Protein AF-A0A561UJ87-F1 (afdb_monomer)

Organism: NCBI:txid281105

Sequence (272 aa):
MTGLGHDLQQVAEVAGVSGLRAPDVFFTAAELRRIDSAQQPSQSLAGAFAAKEALFKALPRTDRTWFWTDAELVHDRHGAPAFRTHGALAELLARRGLAVHVSISHSGGFASAVVLVTPAQAARPAPSIGGTDMFFGETRLTLPVRPNDLDVLGHVNNSVALEYLESGRWHWLEEQGLVPNGETIAVVARTEIDYRAEIPRGTVEVATALVSPDAEEFEEDGVNYRARFRQRVFLPGRAGPAVEALVTVAFLDAGKRSLTTLQEFVEASRPS

Secondary structure (DSSP, 8-state):
--EEEEEEEEHHHHHT-GGGGSBTTTB-HHHHHHHHTSSSHHHHHHHHHHHHHHHHHHSPP-SS---GGGEEEEE-TT--EEEEE-HHHHHHHHHHTEEEEEEEEEETTEEEEEEEEEE----PPPPP------S---EEEEEE--GGGB-TTSSB-HHHHHHHHHHHHHHHHHHTT----SSEEEEEEEEEEEE-S---SSEEEEEEEEEES-HHHHHSS----EEEEEEEEE-TT-SSEEEEEEEEEEEEETTTTEEE-HHHHHHHTS--

Mean predicted alig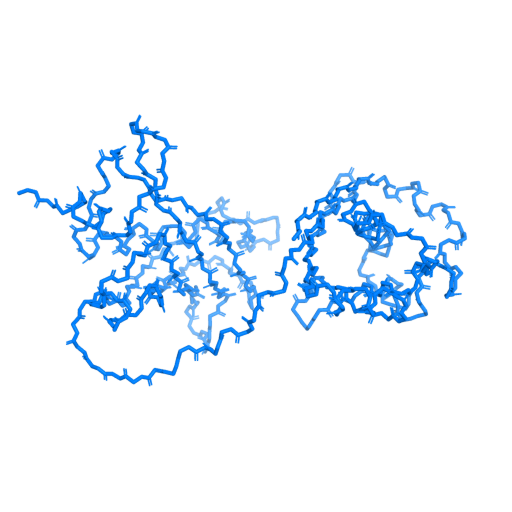ned error: 15.59 Å

Nearest PDB structures (foldseek):
  2o5u-assembly1_B-2  TM=7.995E-01  e=1.808E-09  Pseudomonas aeruginosa
  2wdy-assembly1_A  TM=8.316E-01  e=6.744E-09  Streptomyces coelicolor
  5vcb-assembly3_M  TM=8.502E-01  e=3.601E-08  Escherichia coli K-12
  5v10-assembly1_B-2  TM=8.297E-01  e=3.601E-08  Pseudomonas aeruginosa PAO1
  2was-assembly1_B  TM=7.806E-01  e=6.551E-08  Saccharomyces cerevisiae

Solvent-accessible surface area (backbone atoms only — not comparable to full-atom values): 15020 Å² total; per-residue (Å²): 113,77,29,64,13,69,28,74,33,52,20,70,63,53,61,66,44,67,71,59,74,39,66,67,62,47,32,35,60,67,44,49,54,50,26,69,70,39,99,51,32,49,55,43,46,19,25,53,50,14,39,52,54,1,40,65,58,15,49,78,92,69,94,70,82,70,58,53,47,24,53,36,74,43,58,52,101,84,62,54,55,41,70,51,60,32,71,59,52,33,52,49,31,60,77,67,40,43,36,75,48,54,47,72,50,74,59,98,64,32,11,32,10,44,19,42,30,33,57,46,71,73,82,69,73,77,81,78,91,71,87,82,93,77,86,75,72,71,37,78,41,79,44,74,53,52,82,83,42,35,45,100,87,55,30,50,34,76,70,49,53,53,52,49,53,48,52,22,50,53,53,38,35,52,78,71,55,40,48,86,72,68,53,46,43,82,41,82,76,45,78,48,76,48,83,69,49,86,46,61,77,51,58,37,36,24,36,28,27,68,68,30,64,44,69,68,56,63,70,44,98,57,84,41,48,50,39,30,31,44,34,33,32,33,44,85,95,52,98,56,54,29,29,42,33,46,36,33,32,33,29,30,29,57,86,78,71,39,84,35,34,52,67,58,41,50,62,65,13,43,80,130

Foldseek 3Di:
DKFKFKFKDQLVVQLPPPVLLPDPQQAHPVLNVVLVPDPHNSLSSQQLVRQLRRVVRRDDDDPDDDGNHQFHWDAPPLRATDTDGDDPRVVVCVVQQKGKHKDWDDDDRMIMMMIMIDRNDDPDPQDDDDDDDDDQDKDKDKDFDDPVLQDPVQFGDPVVVVVVQVVSVVVSCVVRQFAQPQQKDKDFPDKDKGQADTHHGDMKMKIKGWRPPDPVCVPPPHFAQKTKIWMFIDDPPDPGGRMTMIIIIGMARNVVRHGHGPVVSRVVRHDD

Radius of gyration: 21.86 Å; Cα contacts (8 Å, |Δi|>4): 518; chains: 1; bounding box: 54×44×56 Å

InterPro domains:
  IPR002582 Holo-[acyl carrier protein] synthase [MF_00101] (2-119)
  IPR004568 Phosphopantetheine-protein transferase domain [TIGR00556] (3-117)
  IPR008278 4'-phosphopantetheinyl transferase domain [PF01648] (3-92)
  IPR029069 HotDog domain superfamily [SSF54637] (139-265)
  IPR037143 4'-phosphopantetheinyl transferase domain superfamily [G3DSA:3.90.470.20] (2-118)
  IPR037143 4'-phosphopantetheinyl transferase domain superfamily [SSF56214] (3-117)
  IPR050563 4-hydroxybenzoyl-CoA thioesterase [PTHR31793] (127-265)

Structure (mmCIF, N/CA/C/O backbone):
data_AF-A0A561UJ87-F1
#
_entry.id   AF-A0A561UJ87-F1
#
loop_
_atom_site.group_PDB
_atom_site.id
_atom_site.type_symbol
_atom_site.label_atom_id
_atom_site.label_alt_id
_atom_site.label_comp_id
_atom_site.label_asym_id
_atom_site.label_entity_id
_atom_site.label_seq_id
_atom_site.pdbx_PDB_ins_code
_atom_site.Cartn_x
_atom_site.Cartn_y
_atom_site.Cartn_z
_atom_site.occupancy
_atom_site.B_iso_or_equiv
_atom_site.auth_seq_id
_atom_site.auth_comp_id
_atom_site.auth_asym_id
_atom_site.auth_atom_id
_atom_site.pdbx_PDB_model_num
ATOM 1 N N . MET A 1 1 ? 12.631 -15.015 8.363 1.00 67.62 1 MET A N 1
ATOM 2 C CA . MET A 1 1 ? 13.634 -13.946 8.173 1.00 67.62 1 MET A CA 1
ATOM 3 C C . MET A 1 1 ? 12.915 -12.741 7.606 1.00 67.62 1 MET A C 1
ATOM 5 O O . MET A 1 1 ? 12.104 -12.942 6.712 1.00 67.62 1 MET A O 1
ATOM 9 N N . THR A 1 2 ? 13.194 -11.549 8.129 1.00 83.69 2 THR A N 1
ATOM 10 C CA . THR A 1 2 ? 12.608 -10.295 7.642 1.00 83.69 2 THR A CA 1
ATOM 11 C C . THR A 1 2 ? 13.740 -9.354 7.251 1.00 83.69 2 THR A C 1
ATOM 13 O O . THR A 1 2 ? 14.687 -9.204 8.020 1.00 83.69 2 THR A O 1
ATOM 16 N N . GLY A 1 3 ? 13.664 -8.774 6.058 1.00 88.62 3 GLY A N 1
ATOM 17 C CA . GLY A 1 3 ? 14.634 -7.823 5.525 1.00 88.62 3 GLY A CA 1
ATOM 18 C C . GLY A 1 3 ? 13.931 -6.560 5.049 1.00 88.62 3 GLY A C 1
ATOM 19 O O . GLY A 1 3 ? 12.806 -6.622 4.555 1.00 88.62 3 GLY A O 1
ATOM 20 N N . LEU A 1 4 ? 14.583 -5.415 5.220 1.00 94.69 4 LEU A N 1
ATOM 21 C CA . LEU A 1 4 ? 14.103 -4.125 4.743 1.00 94.69 4 LEU A CA 1
ATOM 22 C C . LEU A 1 4 ? 15.205 -3.474 3.924 1.00 94.69 4 LEU A C 1
ATOM 24 O O . LEU A 1 4 ? 16.367 -3.476 4.326 1.00 94.69 4 LEU A O 1
ATOM 28 N N . GLY A 1 5 ? 14.820 -2.896 2.799 1.00 92.38 5 GLY A N 1
ATOM 29 C CA . GLY A 1 5 ? 15.697 -2.091 1.978 1.00 92.38 5 GLY A CA 1
ATOM 30 C C . GLY A 1 5 ? 14.995 -0.813 1.569 1.00 92.38 5 GLY A C 1
ATOM 31 O O . GLY A 1 5 ? 13.795 -0.793 1.301 1.00 92.38 5 GLY A O 1
ATOM 32 N N . HIS A 1 6 ? 15.758 0.267 1.561 1.00 96.50 6 HIS A N 1
ATOM 33 C CA . HIS A 1 6 ? 15.309 1.573 1.117 1.00 96.50 6 HIS A CA 1
ATOM 34 C C . HIS A 1 6 ? 16.371 2.167 0.204 1.00 96.50 6 HIS A C 1
ATOM 36 O O . HIS A 1 6 ? 17.579 1.982 0.412 1.00 96.50 6 HIS A O 1
ATOM 42 N N . ASP A 1 7 ? 15.905 2.850 -0.828 1.00 96.50 7 ASP A N 1
ATOM 43 C CA . ASP A 1 7 ? 16.760 3.556 -1.757 1.00 96.50 7 ASP A CA 1
ATOM 44 C C . ASP A 1 7 ? 16.097 4.849 -2.234 1.00 96.50 7 ASP A C 1
ATOM 46 O O . ASP A 1 7 ? 14.877 4.909 -2.401 1.00 96.50 7 ASP A O 1
ATOM 50 N N . LEU A 1 8 ? 16.912 5.886 -2.422 1.00 95.12 8 LEU A N 1
ATOM 51 C CA . LEU A 1 8 ? 16.501 7.206 -2.882 1.00 95.12 8 LEU A CA 1
ATOM 52 C C . LEU A 1 8 ? 17.438 7.633 -4.007 1.00 95.12 8 LEU A C 1
ATOM 54 O O . LEU A 1 8 ? 18.655 7.580 -3.856 1.00 95.12 8 LEU A O 1
ATOM 58 N N . GLN A 1 9 ? 16.857 8.098 -5.103 1.00 94.12 9 GLN A N 1
ATOM 59 C CA . GLN A 1 9 ? 17.564 8.439 -6.325 1.00 94.12 9 GLN A CA 1
ATOM 60 C C . GLN A 1 9 ? 17.170 9.821 -6.811 1.00 94.12 9 GLN A C 1
ATOM 62 O O . GLN A 1 9 ? 15.987 10.175 -6.821 1.00 94.12 9 GLN A O 1
ATOM 67 N N . GLN A 1 10 ? 18.150 10.594 -7.271 1.00 97.06 10 GLN A N 1
ATOM 68 C CA . GLN A 1 10 ? 17.870 11.815 -8.009 1.00 97.06 10 GLN A CA 1
ATOM 69 C C . GLN A 1 10 ? 17.517 11.456 -9.458 1.00 97.06 10 GLN A C 1
ATOM 71 O O . GLN A 1 10 ? 18.270 10.776 -10.154 1.00 97.06 10 GLN A O 1
ATOM 76 N N . VAL A 1 11 ? 16.363 11.927 -9.937 1.00 96.00 11 VAL A N 1
ATOM 77 C CA . VAL A 1 11 ? 15.834 11.551 -11.259 1.00 96.00 11 VAL A CA 1
ATOM 78 C C . VAL A 1 11 ? 16.782 11.971 -12.383 1.00 96.00 11 VAL A C 1
ATOM 80 O O . VAL A 1 11 ? 16.972 11.224 -13.340 1.00 96.00 11 VAL A O 1
ATOM 83 N N . ALA A 1 12 ? 17.387 13.155 -12.261 1.00 93.88 12 ALA A N 1
ATOM 84 C CA . ALA A 1 12 ? 18.310 13.687 -13.259 1.00 93.88 12 ALA A CA 1
ATOM 85 C C . ALA A 1 12 ? 19.580 12.830 -13.402 1.00 93.88 12 ALA A C 1
ATOM 87 O O . ALA A 1 12 ? 20.018 12.582 -14.524 1.00 93.88 12 ALA A O 1
ATOM 88 N N . GLU A 1 13 ? 20.129 12.341 -12.287 1.00 91.06 13 GLU A N 1
ATOM 89 C CA . GLU A 1 13 ? 21.331 11.502 -12.281 1.00 91.06 13 GLU A CA 1
ATOM 90 C C . GLU A 1 13 ? 21.061 10.163 -12.963 1.00 91.06 13 GLU A C 1
ATOM 92 O O . GLU A 1 13 ? 21.753 9.812 -13.918 1.00 91.06 13 GLU A O 1
ATOM 97 N N . VAL A 1 14 ? 20.000 9.458 -12.552 1.00 89.88 14 VAL A N 1
ATOM 98 C CA . VAL A 1 14 ? 19.646 8.154 -13.136 1.00 89.88 14 VAL A CA 1
ATOM 99 C C . VAL A 1 14 ? 19.318 8.281 -14.626 1.00 89.88 14 VAL A C 1
ATOM 101 O O . VAL A 1 14 ? 19.736 7.445 -15.427 1.00 89.88 14 VAL A O 1
ATOM 104 N N . ALA A 1 15 ? 18.614 9.344 -15.029 1.00 88.94 15 ALA A N 1
ATOM 105 C CA . ALA A 1 15 ? 18.281 9.585 -16.432 1.00 88.94 15 ALA A CA 1
ATOM 106 C C . ALA A 1 15 ? 19.519 9.783 -17.326 1.00 88.94 15 ALA A C 1
ATOM 108 O O . ALA A 1 15 ? 19.450 9.482 -18.520 1.00 88.94 15 ALA A O 1
ATOM 109 N N . GLY A 1 16 ? 20.634 10.262 -16.762 1.00 84.56 16 GLY A N 1
ATOM 110 C CA . GLY A 1 16 ? 21.904 10.449 -17.464 1.00 84.56 16 GLY A CA 1
ATOM 111 C C . GLY A 1 16 ? 22.716 9.164 -17.671 1.00 84.56 16 GLY A C 1
ATOM 112 O O . GLY A 1 16 ? 23.659 9.164 -18.465 1.00 84.56 16 GLY A O 1
ATOM 113 N N . VAL A 1 17 ? 22.367 8.056 -17.006 1.00 83.06 17 VAL A N 1
ATOM 114 C CA . VAL A 1 17 ? 23.120 6.794 -17.092 1.00 83.06 17 VAL A CA 1
ATOM 115 C C . VAL A 1 17 ? 22.662 5.978 -18.302 1.00 83.06 17 VAL A C 1
ATOM 117 O O . VAL A 1 17 ? 21.747 5.157 -18.227 1.00 83.06 17 VAL A O 1
ATOM 120 N N . SER A 1 18 ? 23.334 6.163 -19.439 1.00 77.25 18 SER A N 1
ATOM 121 C CA . SER A 1 18 ? 23.003 5.482 -20.702 1.00 77.25 18 SER A CA 1
ATOM 122 C C . SER A 1 18 ? 23.003 3.950 -20.602 1.00 77.25 18 SER A C 1
ATOM 124 O O . SER A 1 18 ? 22.168 3.297 -21.229 1.00 77.25 18 SER A O 1
ATOM 126 N N . GLY A 1 19 ? 23.878 3.373 -19.771 1.00 75.88 19 GLY A N 1
ATOM 127 C CA . GLY A 1 19 ? 23.979 1.925 -19.558 1.00 75.88 19 GLY A CA 1
ATOM 128 C C . GLY A 1 19 ? 22.718 1.280 -18.974 1.00 75.88 19 GLY A C 1
ATOM 129 O O . GLY A 1 19 ? 22.475 0.103 -19.219 1.00 75.88 19 GLY A O 1
ATOM 130 N N . LEU A 1 20 ? 21.870 2.044 -18.274 1.00 80.44 20 LEU A N 1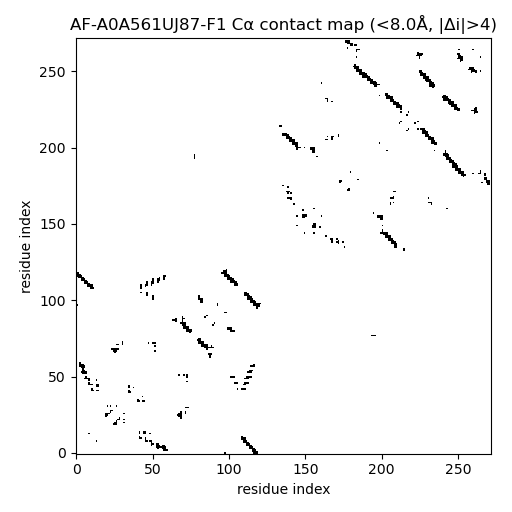
ATOM 131 C CA . LEU A 1 20 ? 20.599 1.531 -17.756 1.00 80.44 20 LEU A CA 1
ATOM 132 C C . LEU A 1 20 ? 19.587 1.245 -18.864 1.00 80.44 20 LEU A C 1
ATOM 134 O O . LEU A 1 20 ? 18.713 0.408 -18.687 1.00 80.44 20 LEU A O 1
ATOM 138 N N . ARG A 1 21 ? 19.705 1.902 -20.019 1.00 81.69 21 ARG A N 1
ATOM 139 C CA . ARG A 1 21 ? 18.797 1.683 -21.153 1.00 81.69 21 ARG A CA 1
ATOM 140 C C . ARG A 1 21 ? 19.212 0.513 -22.044 1.00 81.69 21 ARG A C 1
ATOM 142 O O . ARG A 1 21 ? 18.517 0.224 -23.014 1.00 81.69 21 ARG A O 1
ATOM 149 N N . ALA A 1 22 ? 20.326 -0.153 -21.741 1.00 78.62 22 ALA A N 1
ATOM 150 C CA . ALA A 1 22 ? 20.707 -1.370 -22.437 1.00 78.62 22 ALA A CA 1
ATOM 151 C C . ALA A 1 22 ? 19.773 -2.518 -22.002 1.00 78.62 22 ALA A C 1
ATOM 153 O O . ALA A 1 22 ? 19.725 -2.837 -20.807 1.00 78.62 22 ALA A O 1
ATOM 154 N N . PRO A 1 23 ? 19.019 -3.134 -22.933 1.00 79.44 23 PRO A N 1
ATOM 155 C CA . PRO A 1 23 ? 18.134 -4.237 -22.593 1.00 79.44 23 PRO A CA 1
ATOM 156 C C . PRO A 1 23 ? 18.926 -5.420 -22.046 1.00 79.44 23 PRO A C 1
ATOM 158 O O . PRO A 1 23 ? 20.024 -5.726 -22.507 1.00 79.44 23 PRO A O 1
ATOM 161 N N . ASP A 1 24 ? 18.333 -6.067 -21.050 1.00 80.69 24 ASP A N 1
ATOM 162 C CA . ASP A 1 24 ? 18.783 -7.304 -20.416 1.00 80.69 24 ASP A CA 1
ATOM 163 C C . ASP A 1 24 ? 20.137 -7.206 -19.680 1.00 80.69 24 ASP A C 1
ATOM 165 O O . ASP A 1 24 ? 20.741 -8.220 -19.336 1.00 80.69 24 ASP A O 1
ATOM 169 N N . VAL A 1 25 ? 20.582 -5.980 -19.367 1.00 76.12 25 VAL A N 1
ATOM 170 C CA . VAL A 1 25 ? 21.745 -5.707 -18.501 1.00 76.12 25 VAL A CA 1
ATOM 171 C C . VAL A 1 25 ? 21.296 -5.392 -17.073 1.00 76.12 25 VAL A C 1
ATOM 173 O O . VAL A 1 25 ? 21.643 -6.101 -16.130 1.00 76.12 25 VAL A O 1
ATOM 176 N N . PHE A 1 26 ? 20.503 -4.329 -16.915 1.00 84.69 26 PHE A N 1
ATOM 177 C CA . PHE A 1 26 ? 19.935 -3.917 -15.625 1.00 84.69 26 PHE A CA 1
ATOM 178 C C . PHE A 1 26 ? 18.415 -4.108 -15.599 1.00 84.69 26 PHE A C 1
ATOM 180 O O . PHE A 1 26 ? 17.848 -4.656 -14.651 1.00 84.69 26 PHE A O 1
ATOM 187 N N . PHE A 1 27 ? 17.752 -3.687 -16.674 1.00 89.50 27 PHE A N 1
ATOM 188 C CA . PHE A 1 27 ? 16.324 -3.870 -16.896 1.00 89.50 27 PHE A CA 1
ATOM 189 C C . PHE A 1 27 ? 16.097 -4.872 -18.019 1.00 89.50 27 PHE A C 1
ATOM 191 O O . PHE A 1 27 ? 16.824 -4.886 -19.009 1.00 89.50 27 PHE A O 1
ATOM 198 N N . THR A 1 28 ? 15.061 -5.688 -17.884 1.00 92.38 28 THR A N 1
ATOM 199 C CA . THR A 1 28 ? 14.578 -6.529 -18.978 1.00 92.38 28 THR A CA 1
ATOM 200 C C . THR A 1 28 ? 14.058 -5.662 -20.124 1.00 92.38 28 THR A C 1
ATOM 202 O O . THR A 1 28 ? 13.608 -4.526 -19.926 1.00 92.38 28 THR A O 1
ATOM 205 N N . ALA A 1 29 ? 14.020 -6.215 -21.335 1.00 91.94 29 ALA A N 1
ATOM 206 C CA . ALA A 1 29 ? 13.389 -5.532 -22.465 1.00 91.94 29 ALA A CA 1
ATOM 207 C C . ALA A 1 29 ? 11.912 -5.144 -22.197 1.00 91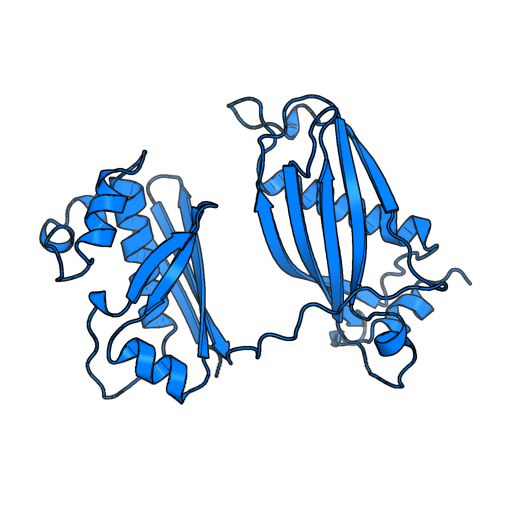.94 29 ALA A C 1
ATOM 209 O O . ALA A 1 29 ? 11.419 -4.156 -22.743 1.00 91.94 29 ALA A O 1
ATOM 210 N N . ALA A 1 30 ? 11.190 -5.906 -21.365 1.00 94.12 30 ALA A N 1
ATOM 211 C CA . ALA A 1 30 ? 9.812 -5.597 -20.981 1.00 94.12 30 ALA A CA 1
ATOM 212 C C . ALA A 1 30 ? 9.721 -4.383 -20.043 1.00 94.12 30 ALA A C 1
ATOM 214 O O . ALA A 1 30 ? 8.869 -3.517 -20.249 1.00 94.12 30 ALA A O 1
ATOM 215 N N . GLU A 1 31 ? 10.621 -4.290 -19.062 1.00 96.00 31 GLU A N 1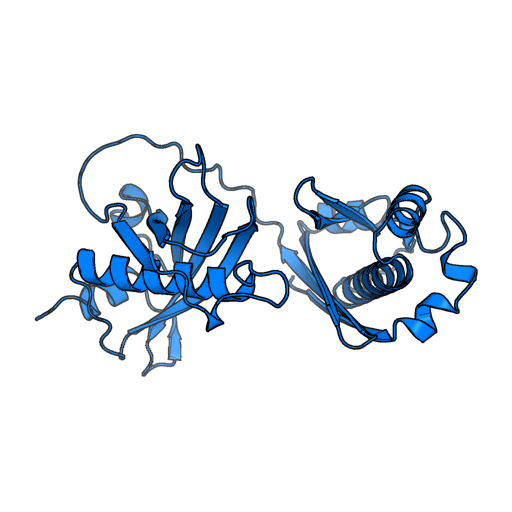
ATOM 216 C CA . GLU A 1 31 ? 10.719 -3.134 -18.168 1.00 96.00 31 GLU A CA 1
ATOM 217 C C . GLU A 1 31 ? 11.031 -1.857 -18.944 1.00 96.00 31 GLU A C 1
ATOM 219 O O . GLU A 1 31 ? 10.344 -0.857 -18.752 1.00 96.00 31 GLU A O 1
ATOM 224 N N . LEU A 1 32 ? 12.000 -1.903 -19.864 1.00 94.44 32 LEU A N 1
ATOM 225 C CA . LEU A 1 32 ? 12.364 -0.741 -20.677 1.00 94.44 32 LEU A CA 1
ATOM 226 C C . LEU A 1 32 ? 11.202 -0.256 -21.543 1.00 94.44 32 LEU A C 1
ATOM 228 O O . LEU A 1 32 ? 10.877 0.925 -21.503 1.00 94.44 32 LEU A O 1
ATOM 232 N N . ARG A 1 33 ? 10.495 -1.163 -22.236 1.00 95.69 33 ARG A N 1
ATOM 233 C CA . ARG A 1 33 ? 9.294 -0.789 -23.005 1.00 95.69 33 ARG A CA 1
ATOM 234 C C . ARG A 1 33 ? 8.244 -0.105 -22.131 1.00 95.69 33 ARG A C 1
ATOM 236 O O . ARG A 1 33 ? 7.651 0.884 -22.552 1.00 95.69 33 ARG A O 1
ATOM 243 N N . ARG A 1 34 ? 8.017 -0.618 -20.917 1.00 93.56 34 ARG A N 1
ATOM 244 C CA . ARG A 1 34 ? 7.063 -0.029 -19.969 1.00 93.56 34 ARG A CA 1
ATOM 245 C C . ARG A 1 34 ? 7.513 1.362 -19.521 1.00 93.56 34 ARG A C 1
ATOM 247 O O . ARG A 1 34 ? 6.699 2.281 -19.539 1.00 93.56 34 ARG A O 1
ATOM 254 N N . ILE A 1 35 ? 8.784 1.511 -19.151 1.00 94.81 35 ILE A N 1
ATOM 255 C CA . ILE A 1 35 ? 9.387 2.784 -18.733 1.00 94.81 35 ILE A CA 1
ATOM 256 C C . ILE A 1 35 ? 9.277 3.824 -19.851 1.00 94.81 35 ILE A C 1
ATOM 258 O O . ILE A 1 35 ? 8.822 4.936 -19.596 1.00 94.81 35 ILE A O 1
ATOM 262 N N . ASP A 1 36 ? 9.618 3.452 -21.085 1.00 94.12 36 ASP A N 1
ATOM 263 C CA . ASP A 1 36 ? 9.564 4.350 -22.241 1.00 94.12 36 ASP A CA 1
ATOM 264 C C . ASP A 1 36 ? 8.127 4.766 -22.595 1.00 94.12 36 ASP A C 1
ATOM 266 O O . ASP A 1 36 ? 7.905 5.875 -23.073 1.00 94.12 36 ASP A O 1
ATOM 270 N N . SER A 1 37 ? 7.140 3.903 -22.327 1.00 92.81 37 SER A N 1
ATOM 271 C CA . SER A 1 37 ? 5.716 4.189 -22.561 1.00 92.81 37 SER A CA 1
ATOM 272 C C . SER A 1 37 ? 5.024 4.983 -21.442 1.00 92.81 37 SER A C 1
ATOM 274 O O . SER A 1 37 ? 3.856 5.348 -21.581 1.00 92.81 37 SER A O 1
ATOM 276 N N . ALA A 1 38 ? 5.699 5.220 -20.315 1.00 90.62 38 ALA A N 1
ATOM 277 C CA . ALA A 1 38 ? 5.107 5.898 -19.168 1.00 90.62 38 ALA A CA 1
ATOM 278 C C . ALA A 1 38 ? 4.911 7.402 -19.427 1.00 90.62 38 ALA A C 1
ATOM 280 O O . ALA A 1 38 ? 5.663 8.023 -20.171 1.00 90.62 38 ALA A O 1
ATOM 281 N N . GLN A 1 39 ? 3.948 8.021 -18.733 1.00 89.31 39 GLN A N 1
ATOM 282 C CA . GLN A 1 39 ? 3.717 9.475 -18.813 1.00 89.31 39 GLN A CA 1
ATOM 283 C C . GLN A 1 39 ? 4.960 10.293 -18.423 1.00 89.31 39 GLN A C 1
ATOM 285 O O . GLN A 1 39 ? 5.204 11.364 -18.968 1.00 89.31 39 GLN A O 1
ATOM 290 N N . GLN A 1 40 ? 5.761 9.780 -17.483 1.00 92.12 40 GLN A N 1
ATOM 291 C CA . GLN A 1 40 ? 7.010 10.397 -17.037 1.00 92.12 40 GLN A CA 1
ATOM 292 C C . GLN A 1 40 ? 8.143 9.353 -17.076 1.00 92.12 40 GLN A C 1
ATOM 294 O O . GLN A 1 40 ? 8.452 8.745 -16.043 1.00 92.12 40 GLN A O 1
ATOM 299 N N . PRO A 1 41 ? 8.776 9.116 -18.247 1.00 94.62 41 PRO A N 1
ATOM 300 C CA . PRO A 1 41 ? 9.754 8.038 -18.424 1.00 94.62 41 PRO A CA 1
ATOM 301 C C . PRO A 1 41 ? 10.969 8.152 -17.504 1.00 94.62 41 PRO A C 1
ATOM 303 O O . PRO A 1 41 ? 11.371 7.171 -16.889 1.00 94.62 41 PRO A O 1
ATOM 306 N N . SER A 1 42 ? 11.525 9.355 -17.330 1.00 94.56 42 SER A N 1
ATOM 307 C CA . SER A 1 42 ? 12.694 9.561 -16.461 1.00 94.56 42 SER A CA 1
ATOM 308 C C . SER A 1 42 ? 12.394 9.261 -14.990 1.00 94.56 42 SER A C 1
ATOM 310 O O . SER A 1 42 ? 13.211 8.647 -14.309 1.00 94.56 42 SER A O 1
ATOM 312 N N . GLN A 1 43 ? 11.209 9.640 -14.499 1.00 95.31 43 GLN A N 1
ATOM 313 C CA . GLN A 1 43 ? 10.783 9.310 -13.133 1.00 95.31 43 GLN A CA 1
ATOM 314 C C . GLN A 1 43 ? 10.506 7.813 -12.985 1.00 95.31 43 GLN A C 1
ATOM 316 O O . GLN A 1 43 ? 10.875 7.221 -11.976 1.00 95.31 43 GLN A O 1
ATOM 321 N N . SER A 1 44 ? 9.921 7.190 -14.011 1.00 94.56 44 SER A N 1
ATOM 322 C CA . SER A 1 44 ? 9.660 5.747 -14.034 1.00 94.56 44 SER A CA 1
ATOM 323 C C . SER A 1 44 ? 10.956 4.935 -14.034 1.00 94.56 44 SER A C 1
ATOM 325 O O . SER A 1 44 ? 11.057 3.947 -13.309 1.00 94.56 44 SER A O 1
ATOM 327 N N . LEU A 1 45 ? 11.967 5.378 -14.787 1.00 95.94 45 LEU A N 1
ATOM 328 C CA . LEU A 1 45 ? 13.309 4.796 -14.795 1.00 95.94 45 LEU A CA 1
ATOM 329 C C . LEU A 1 45 ? 13.965 4.906 -13.413 1.00 95.94 45 LEU A C 1
ATOM 331 O O . LEU A 1 45 ? 14.454 3.910 -12.888 1.00 95.94 45 LEU A O 1
ATOM 335 N N . ALA A 1 46 ? 13.931 6.096 -12.805 1.00 96.06 46 ALA A N 1
ATOM 336 C CA . ALA A 1 46 ? 14.496 6.333 -11.479 1.00 96.06 46 ALA A CA 1
ATOM 337 C C . ALA A 1 46 ? 13.782 5.527 -10.382 1.00 96.06 46 ALA A C 1
ATOM 339 O O . ALA A 1 46 ? 14.439 4.930 -9.534 1.00 96.06 46 ALA A O 1
ATOM 340 N N . GLY A 1 47 ? 12.450 5.447 -10.429 1.00 96.50 47 GLY A N 1
ATOM 341 C CA . GLY A 1 47 ? 11.663 4.625 -9.510 1.00 96.50 47 GLY A CA 1
ATOM 342 C C . GLY A 1 47 ? 11.949 3.135 -9.669 1.00 96.50 47 GLY A C 1
ATOM 343 O O . GLY A 1 47 ? 12.089 2.428 -8.673 1.00 96.50 47 GLY A O 1
ATOM 344 N N . ALA A 1 48 ? 12.105 2.657 -10.906 1.00 96.62 48 ALA A N 1
ATOM 345 C CA . ALA A 1 48 ? 12.468 1.270 -11.170 1.00 96.62 48 ALA A CA 1
ATOM 346 C C . ALA A 1 48 ? 13.886 0.934 -10.690 1.00 96.62 48 ALA A C 1
ATOM 348 O O . ALA A 1 48 ? 14.100 -0.131 -10.111 1.00 96.62 48 ALA A O 1
ATOM 349 N N . PHE A 1 49 ? 14.834 1.851 -10.888 1.00 94.56 49 PHE A N 1
ATOM 350 C CA . PHE A 1 49 ? 16.197 1.714 -10.384 1.00 94.56 49 PHE A CA 1
ATOM 351 C C . PHE A 1 49 ? 16.214 1.647 -8.852 1.00 94.56 49 PHE A C 1
ATOM 353 O O . PHE A 1 49 ? 16.710 0.670 -8.291 1.00 94.56 49 PHE A O 1
ATOM 360 N N . ALA A 1 50 ? 15.569 2.614 -8.188 1.00 96.50 50 ALA A N 1
ATOM 361 C CA . ALA A 1 50 ? 15.459 2.651 -6.731 1.00 96.50 50 ALA A CA 1
ATOM 362 C C . ALA A 1 50 ? 14.807 1.378 -6.174 1.00 96.50 50 ALA A C 1
ATOM 364 O O . ALA A 1 50 ? 15.260 0.823 -5.175 1.00 96.50 50 ALA A O 1
ATOM 365 N N . ALA A 1 51 ? 13.764 0.866 -6.834 1.00 97.44 51 ALA A N 1
ATOM 366 C CA . ALA A 1 51 ? 13.099 -0.365 -6.420 1.00 97.44 51 ALA A CA 1
ATOM 367 C C . ALA A 1 51 ? 14.046 -1.570 -6.440 1.00 97.44 51 ALA A C 1
ATOM 369 O O . ALA A 1 51 ? 14.065 -2.341 -5.478 1.00 97.44 51 ALA A O 1
ATOM 370 N N . LYS A 1 52 ? 14.838 -1.736 -7.508 1.00 96.19 52 LYS A N 1
ATOM 371 C CA . LYS A 1 52 ? 15.807 -2.836 -7.593 1.00 96.19 52 LYS A CA 1
ATOM 372 C C . LYS A 1 52 ? 16.894 -2.693 -6.529 1.00 96.19 52 LYS A C 1
ATOM 374 O O . LYS A 1 52 ? 17.139 -3.648 -5.803 1.00 96.19 52 LYS A O 1
ATOM 379 N N . GLU A 1 53 ? 17.472 -1.509 -6.352 1.00 93.25 53 GLU A N 1
ATOM 380 C CA . GLU A 1 53 ? 18.457 -1.247 -5.288 1.00 93.25 53 GLU A CA 1
ATOM 381 C C . GLU A 1 53 ? 17.903 -1.546 -3.886 1.00 93.25 53 GLU A C 1
ATOM 383 O O . GLU A 1 53 ? 18.524 -2.255 -3.088 1.00 93.25 53 GLU A O 1
ATOM 388 N N . ALA A 1 54 ? 16.688 -1.074 -3.592 1.00 96.06 54 ALA A N 1
ATOM 389 C CA . ALA A 1 54 ? 16.000 -1.367 -2.341 1.00 96.06 54 ALA A CA 1
ATOM 390 C C . ALA A 1 54 ? 15.787 -2.879 -2.155 1.00 96.06 54 ALA A C 1
ATOM 392 O O . ALA A 1 54 ? 16.002 -3.399 -1.061 1.00 96.06 54 ALA A O 1
ATOM 393 N N . LEU A 1 55 ? 15.441 -3.617 -3.213 1.00 95.00 55 LEU A N 1
ATOM 394 C CA . LEU A 1 55 ? 15.330 -5.073 -3.154 1.00 95.00 55 LEU A CA 1
ATOM 395 C C . LEU A 1 55 ? 16.664 -5.729 -2.792 1.00 95.00 55 LEU A C 1
ATOM 397 O O . LEU A 1 55 ? 16.706 -6.538 -1.865 1.00 95.00 55 LEU A O 1
ATOM 401 N N . PHE A 1 56 ? 17.757 -5.366 -3.461 1.00 86.88 56 PHE A N 1
ATOM 402 C CA . PHE A 1 56 ? 19.064 -5.968 -3.186 1.00 86.88 56 PHE A CA 1
ATOM 403 C C . PHE A 1 56 ? 19.593 -5.644 -1.785 1.00 86.88 56 PHE A C 1
ATOM 405 O O . PHE A 1 56 ? 20.289 -6.470 -1.197 1.00 86.88 56 PHE A O 1
ATOM 412 N N . LYS A 1 57 ? 19.198 -4.506 -1.204 1.00 88.19 57 LYS A N 1
ATOM 413 C CA . LYS A 1 57 ? 19.458 -4.178 0.208 1.00 88.19 57 LYS A CA 1
ATOM 414 C C . LYS A 1 57 ? 18.619 -5.009 1.183 1.00 88.19 57 LYS A C 1
ATOM 416 O O . LYS A 1 57 ? 19.090 -5.322 2.274 1.00 88.19 57 LYS A O 1
ATOM 421 N N . ALA A 1 58 ? 17.388 -5.354 0.804 1.00 91.94 58 ALA A N 1
ATOM 422 C CA . ALA A 1 58 ? 16.467 -6.128 1.635 1.00 91.94 58 ALA A CA 1
ATOM 423 C C . ALA A 1 58 ? 16.760 -7.640 1.618 1.00 91.94 58 ALA A C 1
ATOM 425 O O . ALA A 1 58 ? 16.392 -8.354 2.556 1.00 91.94 58 ALA A O 1
ATOM 426 N N . LEU A 1 59 ? 17.382 -8.144 0.548 1.00 85.56 59 LEU A N 1
ATOM 427 C CA . LEU A 1 59 ? 17.668 -9.565 0.373 1.00 85.56 59 LEU A CA 1
ATOM 428 C C . LEU A 1 59 ? 18.775 -10.060 1.324 1.00 85.56 59 LEU A C 1
ATOM 430 O O . LEU A 1 59 ? 19.730 -9.343 1.628 1.00 85.56 59 LEU A O 1
ATOM 434 N N . PRO A 1 60 ? 18.693 -11.320 1.788 1.00 73.12 60 PRO A N 1
ATOM 435 C CA . PRO A 1 60 ? 19.766 -11.925 2.564 1.00 73.12 60 PRO A CA 1
ATOM 436 C C . PRO A 1 60 ? 21.045 -12.041 1.733 1.00 73.12 60 PRO A C 1
ATOM 438 O O . PRO A 1 60 ? 20.996 -12.351 0.542 1.00 73.12 60 PRO A O 1
ATOM 441 N N . ARG A 1 61 ? 22.205 -11.902 2.386 1.00 71.44 61 ARG A N 1
ATOM 442 C CA . ARG A 1 61 ? 23.490 -12.225 1.752 1.00 71.44 61 ARG A CA 1
ATOM 443 C C . ARG A 1 61 ? 23.484 -13.680 1.275 1.00 71.44 61 ARG A C 1
ATOM 445 O O . ARG A 1 61 ? 23.109 -14.582 2.027 1.00 71.44 61 ARG A O 1
ATOM 452 N N . THR A 1 62 ? 23.928 -13.896 0.043 1.00 68.12 62 THR A N 1
ATOM 453 C CA . THR A 1 62 ? 24.105 -15.218 -0.560 1.00 68.12 62 THR A CA 1
ATOM 454 C C . THR A 1 62 ? 25.434 -15.263 -1.308 1.00 68.12 62 THR A C 1
ATOM 456 O O . THR A 1 62 ? 25.957 -14.244 -1.745 1.00 68.12 62 THR A O 1
ATOM 459 N N . ASP A 1 63 ? 25.961 -16.468 -1.444 1.00 67.00 63 ASP A N 1
ATOM 460 C CA . ASP A 1 63 ? 27.104 -16.864 -2.266 1.00 67.00 63 ASP A CA 1
ATOM 461 C C . ASP A 1 63 ? 26.759 -17.082 -3.753 1.00 67.00 63 ASP A C 1
ATOM 463 O O . ASP A 1 63 ? 27.655 -17.201 -4.586 1.00 67.00 63 ASP A O 1
ATOM 467 N N . ARG A 1 64 ? 25.469 -17.136 -4.104 1.00 66.56 64 ARG A N 1
ATOM 468 C CA . ARG A 1 64 ? 25.006 -17.313 -5.482 1.00 66.56 64 ARG A CA 1
ATOM 469 C C . ARG A 1 64 ? 24.973 -15.990 -6.238 1.00 66.56 64 ARG A C 1
ATOM 471 O O . ARG A 1 64 ? 24.429 -15.002 -5.757 1.00 66.56 64 ARG A O 1
ATOM 478 N N . THR A 1 65 ? 25.486 -16.001 -7.461 1.00 66.50 65 THR A N 1
ATOM 479 C CA . THR A 1 65 ? 25.326 -14.886 -8.394 1.00 66.50 65 THR A CA 1
ATOM 480 C C . THR A 1 65 ? 23.893 -14.851 -8.921 1.00 66.50 65 THR A C 1
ATOM 482 O O . THR A 1 65 ? 23.359 -15.873 -9.350 1.00 66.50 65 THR A O 1
ATOM 485 N N . TRP A 1 66 ? 23.292 -13.668 -8.910 1.00 73.56 66 TRP A N 1
ATOM 486 C CA . TRP A 1 66 ? 22.040 -13.354 -9.595 1.00 73.56 66 TRP A CA 1
ATOM 487 C C . TRP A 1 66 ? 22.209 -12.085 -10.414 1.00 73.56 66 TRP A C 1
ATOM 489 O O . TRP A 1 66 ? 23.113 -11.282 -10.163 1.00 73.56 66 TRP A O 1
ATOM 499 N N . PHE A 1 67 ? 21.330 -11.915 -11.392 1.00 78.88 67 PHE A N 1
ATOM 500 C CA . PHE A 1 67 ? 21.340 -10.765 -12.284 1.00 78.88 67 PHE A CA 1
ATOM 501 C C . PHE A 1 67 ? 20.278 -9.748 -11.866 1.00 78.88 67 PHE A C 1
ATOM 503 O O . PHE A 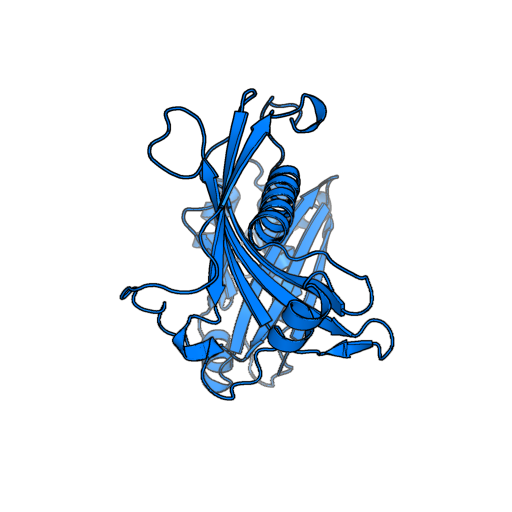1 67 ? 19.247 -10.096 -11.296 1.00 78.88 67 PHE A O 1
ATOM 510 N N . TRP A 1 68 ? 20.487 -8.475 -12.202 1.00 82.38 68 TRP A N 1
ATOM 511 C CA . TRP A 1 68 ? 19.485 -7.420 -11.998 1.00 82.38 68 TRP A CA 1
ATOM 512 C C . TRP A 1 68 ? 18.152 -7.727 -12.700 1.00 82.38 68 TRP A C 1
ATOM 514 O O . TRP A 1 68 ? 17.084 -7.320 -12.243 1.00 82.38 68 TRP A O 1
ATOM 524 N N . THR A 1 69 ? 18.209 -8.480 -13.797 1.00 85.56 69 THR A N 1
ATOM 525 C CA . THR A 1 69 ? 17.062 -8.955 -14.577 1.00 85.56 69 THR A CA 1
ATOM 526 C C . THR A 1 69 ? 16.313 -10.120 -13.928 1.00 85.56 69 THR A C 1
ATOM 528 O O . THR A 1 69 ? 15.166 -10.363 -14.297 1.00 85.56 69 THR A O 1
ATOM 531 N N . ASP A 1 70 ? 16.886 -10.781 -12.915 1.00 86.75 70 ASP A N 1
ATOM 532 C CA . ASP A 1 70 ? 16.169 -11.790 -12.123 1.00 86.75 70 ASP A CA 1
ATOM 533 C C . ASP A 1 70 ? 15.061 -11.159 -11.264 1.00 86.75 70 ASP A C 1
ATOM 535 O O . ASP A 1 70 ? 14.167 -11.859 -10.794 1.00 86.75 70 ASP A O 1
ATOM 539 N N . ALA A 1 71 ? 15.100 -9.840 -11.065 1.00 93.62 71 ALA A N 1
ATOM 540 C CA . ALA A 1 71 ? 14.034 -9.053 -10.467 1.00 93.62 71 ALA A CA 1
ATOM 541 C C . ALA A 1 71 ? 13.412 -8.144 -11.533 1.00 93.62 71 ALA A C 1
ATOM 543 O O . ALA A 1 71 ? 13.911 -7.052 -11.794 1.00 93.62 71 ALA A O 1
ATOM 544 N N . GLU A 1 72 ? 12.316 -8.575 -12.149 1.00 96.62 72 GLU A N 1
ATOM 545 C CA . GLU A 1 72 ? 11.566 -7.773 -13.116 1.00 96.62 72 GLU A CA 1
ATOM 546 C C . GLU A 1 72 ? 10.495 -6.957 -12.379 1.00 96.62 72 GLU A C 1
ATOM 548 O O . GLU A 1 72 ? 9.562 -7.516 -11.794 1.00 96.62 72 GLU A O 1
ATOM 553 N N . LEU A 1 73 ? 10.608 -5.628 -12.400 1.00 96.69 73 LEU A N 1
ATOM 554 C CA . LEU A 1 73 ? 9.604 -4.741 -11.828 1.00 96.69 73 LEU A CA 1
ATOM 555 C C . LEU A 1 73 ? 8.392 -4.645 -12.758 1.00 96.69 73 LEU A C 1
ATOM 557 O O . LEU A 1 73 ? 8.381 -3.919 -13.762 1.00 96.69 73 LEU A O 1
ATOM 561 N N . VAL A 1 74 ? 7.330 -5.331 -12.360 1.00 94.56 74 VAL A N 1
ATOM 562 C CA . VAL A 1 74 ? 6.029 -5.315 -13.021 1.00 94.56 74 VAL A CA 1
ATOM 563 C C . VAL A 1 74 ? 5.069 -4.418 -12.258 1.00 94.56 74 VAL A C 1
ATOM 565 O O . VAL A 1 74 ? 5.317 -4.044 -11.114 1.00 94.56 74 VAL A O 1
ATOM 568 N N . HIS A 1 75 ? 4.002 -3.996 -12.920 1.00 83.94 75 HIS A N 1
ATOM 569 C CA . HIS A 1 75 ? 2.875 -3.337 -12.272 1.00 83.94 75 HIS A CA 1
ATOM 570 C C . HIS A 1 75 ? 1.636 -4.145 -12.632 1.00 83.94 75 HIS A C 1
ATOM 572 O O . HIS A 1 75 ? 1.538 -4.652 -13.755 1.00 83.94 75 HIS A O 1
ATOM 578 N N . ASP A 1 76 ? 0.728 -4.326 -11.683 1.00 76.38 76 ASP A N 1
ATOM 579 C CA . ASP A 1 76 ? -0.545 -4.963 -11.984 1.00 76.38 76 ASP A CA 1
ATOM 580 C C . ASP A 1 76 ? -1.455 -4.026 -12.802 1.00 76.38 76 ASP A C 1
ATOM 582 O O . ASP A 1 76 ? -1.106 -2.890 -13.136 1.00 76.38 76 ASP A O 1
ATOM 586 N N . ARG A 1 77 ? -2.657 -4.502 -13.136 1.00 62.22 77 ARG A N 1
ATOM 587 C CA . ARG A 1 77 ? -3.654 -3.708 -13.873 1.00 62.22 77 ARG A CA 1
ATOM 588 C C . ARG A 1 77 ? -4.121 -2.446 -13.125 1.00 62.22 77 ARG A C 1
ATOM 590 O O . ARG A 1 77 ? -4.795 -1.619 -13.730 1.00 62.22 77 ARG A O 1
ATOM 597 N N . HIS A 1 78 ? -3.814 -2.330 -11.834 1.00 54.91 78 HIS A N 1
ATOM 598 C CA . HIS A 1 78 ? -4.134 -1.201 -10.962 1.00 54.91 78 HIS A CA 1
ATOM 599 C C . HIS A 1 78 ? -2.920 -0.283 -10.733 1.00 54.91 78 HIS A C 1
ATOM 601 O O . HIS A 1 78 ? -3.038 0.731 -10.052 1.00 54.91 78 HIS A O 1
ATOM 607 N N . GLY A 1 79 ? -1.767 -0.597 -11.334 1.00 69.06 79 GLY A N 1
ATOM 608 C CA . GLY A 1 79 ? -0.538 0.179 -11.214 1.00 69.06 79 GLY A CA 1
ATOM 609 C C . GLY A 1 79 ? 0.286 -0.141 -9.966 1.00 69.06 79 GLY A C 1
ATOM 610 O O . GLY A 1 79 ? 1.331 0.478 -9.777 1.00 69.06 79 GLY A O 1
ATOM 611 N N . ALA A 1 80 ? -0.128 -1.103 -9.134 1.00 76.19 80 ALA A N 1
ATOM 612 C CA . ALA A 1 80 ? 0.630 -1.480 -7.948 1.00 76.19 80 ALA A CA 1
ATOM 613 C C . ALA A 1 80 ? 1.934 -2.193 -8.360 1.00 76.19 80 ALA A C 1
ATOM 615 O O . ALA A 1 80 ? 1.881 -3.153 -9.141 1.00 76.19 80 ALA A O 1
ATOM 616 N N . PRO A 1 81 ? 3.111 -1.746 -7.878 1.00 92.19 81 PRO A N 1
ATOM 617 C CA . PRO A 1 81 ? 4.381 -2.351 -8.249 1.00 92.19 81 PRO A CA 1
ATOM 618 C C . PRO A 1 81 ? 4.572 -3.706 -7.558 1.00 92.19 81 PRO A C 1
ATOM 620 O O . PRO A 1 81 ? 4.279 -3.877 -6.376 1.00 92.19 81 PRO A O 1
ATOM 623 N N . ALA A 1 82 ? 5.129 -4.667 -8.289 1.00 93.50 82 ALA A N 1
ATOM 624 C CA . ALA A 1 82 ? 5.532 -5.966 -7.765 1.00 93.50 82 ALA A CA 1
ATOM 625 C C . ALA A 1 82 ? 6.794 -6.460 -8.479 1.00 93.50 82 ALA A C 1
ATOM 627 O O . ALA A 1 82 ? 7.080 -6.063 -9.609 1.00 93.50 82 ALA A O 1
ATOM 628 N N . PHE A 1 83 ? 7.538 -7.362 -7.842 1.00 95.88 83 PHE A N 1
ATOM 629 C CA . PHE A 1 83 ? 8.634 -8.062 -8.505 1.00 95.88 83 PHE A CA 1
ATOM 630 C C . PHE A 1 83 ? 8.153 -9.402 -9.039 1.00 95.88 83 PHE A C 1
ATOM 632 O O . PHE A 1 83 ? 7.763 -10.283 -8.272 1.00 95.88 83 PHE A O 1
ATOM 639 N N . ARG A 1 84 ? 8.232 -9.577 -10.357 1.00 95.50 84 ARG A N 1
ATOM 640 C CA . ARG A 1 84 ? 8.259 -10.907 -10.953 1.00 95.50 84 ARG A CA 1
ATOM 641 C C . ARG A 1 84 ? 9.698 -11.399 -10.876 1.00 95.50 84 ARG A C 1
ATOM 643 O O . ARG A 1 84 ? 10.602 -10.747 -11.393 1.00 95.50 84 ARG A O 1
ATOM 650 N N . THR A 1 85 ? 9.911 -12.512 -10.188 1.00 94.19 85 THR A N 1
ATOM 651 C CA . THR A 1 85 ? 11.254 -13.037 -9.954 1.00 94.19 85 THR A CA 1
ATOM 652 C C . THR A 1 85 ? 11.553 -14.209 -10.871 1.00 94.19 85 THR A C 1
ATOM 654 O O . THR A 1 85 ? 10.687 -15.039 -11.149 1.00 94.19 85 THR A O 1
ATOM 657 N N . HIS A 1 86 ? 12.798 -14.272 -11.328 1.00 90.12 86 HIS A N 1
ATOM 658 C CA . HIS A 1 86 ? 13.316 -15.293 -12.231 1.00 90.12 86 HIS A CA 1
ATOM 659 C C . HIS A 1 86 ? 14.607 -15.897 -11.663 1.00 90.12 86 HIS A C 1
ATOM 661 O O . HIS A 1 86 ? 15.130 -15.440 -10.641 1.00 90.12 86 HIS A O 1
ATOM 667 N N . GLY A 1 87 ? 15.100 -16.953 -12.310 1.00 88.62 87 GLY A N 1
ATOM 668 C CA . GLY A 1 87 ? 16.437 -17.497 -12.073 1.00 88.62 87 GLY A CA 1
ATOM 669 C C . GLY A 1 87 ? 16.764 -17.788 -10.604 1.00 88.62 87 GLY A C 1
ATOM 670 O O . GLY A 1 87 ? 15.949 -18.312 -9.837 1.00 88.62 87 GLY A O 1
ATOM 671 N N . ALA A 1 88 ? 17.985 -17.433 -10.202 1.00 83.25 88 ALA A N 1
ATOM 672 C CA . ALA A 1 88 ? 18.509 -17.733 -8.873 1.00 83.25 88 ALA A CA 1
ATOM 673 C C . ALA A 1 88 ? 17.757 -16.997 -7.748 1.00 83.25 88 ALA A C 1
ATOM 675 O O . ALA A 1 88 ? 17.667 -17.523 -6.631 1.00 83.25 88 ALA A O 1
ATOM 676 N N . LEU A 1 89 ? 17.195 -15.816 -8.032 1.00 87.38 89 LEU A N 1
ATOM 677 C CA . LEU A 1 89 ? 16.390 -15.058 -7.075 1.00 87.38 89 LEU A CA 1
ATOM 678 C C . LEU A 1 89 ? 15.062 -15.764 -6.776 1.00 87.38 89 LEU A C 1
ATOM 680 O O . LEU A 1 89 ? 14.722 -15.946 -5.605 1.00 87.38 89 LEU A O 1
ATOM 684 N N . ALA A 1 90 ? 14.340 -16.210 -7.809 1.00 91.50 90 ALA A N 1
ATOM 685 C CA . ALA A 1 90 ? 13.098 -16.966 -7.639 1.00 91.50 90 ALA A CA 1
ATOM 686 C C . ALA A 1 90 ? 13.329 -18.240 -6.817 1.00 91.50 90 ALA A C 1
ATOM 688 O O . ALA A 1 90 ? 12.597 -18.521 -5.866 1.00 91.50 90 ALA A O 1
ATOM 689 N N . GLU A 1 91 ? 14.404 -18.973 -7.122 1.00 89.81 91 GLU A N 1
ATOM 690 C CA . GLU A 1 91 ? 14.777 -20.162 -6.362 1.00 89.81 91 GLU A CA 1
ATOM 691 C C . GLU A 1 91 ? 15.102 -19.858 -4.893 1.00 89.81 91 GLU A C 1
ATOM 693 O O . GLU A 1 91 ? 14.739 -20.639 -4.013 1.00 89.81 91 GLU A O 1
ATOM 698 N N . LEU A 1 92 ? 15.813 -18.760 -4.600 1.00 86.94 92 LEU A N 1
ATOM 699 C CA . LEU A 1 92 ? 16.112 -18.370 -3.220 1.00 86.94 92 LEU A CA 1
ATOM 700 C C . LEU A 1 92 ? 14.822 -18.095 -2.444 1.00 86.94 92 LEU A C 1
ATOM 702 O O . LEU A 1 92 ? 14.661 -18.617 -1.337 1.00 86.94 92 LEU A O 1
ATOM 706 N N . LEU A 1 93 ? 13.937 -17.272 -3.011 1.00 90.19 93 LEU A N 1
ATOM 707 C CA . LEU A 1 93 ? 12.688 -16.877 -2.364 1.00 90.19 93 LEU A CA 1
ATOM 708 C C . LEU A 1 93 ? 11.793 -18.094 -2.121 1.00 90.19 93 LEU A C 1
ATOM 710 O O . LEU A 1 93 ? 11.301 -18.265 -1.008 1.00 90.19 93 LEU A O 1
ATOM 714 N N . ALA A 1 94 ? 11.670 -18.988 -3.107 1.00 90.06 94 ALA A N 1
ATOM 715 C CA . ALA A 1 94 ? 10.914 -20.229 -2.972 1.00 90.06 94 ALA A CA 1
ATOM 716 C C . ALA A 1 94 ? 11.510 -21.150 -1.896 1.00 90.06 94 ALA A C 1
ATOM 718 O O . ALA A 1 94 ? 10.802 -21.563 -0.979 1.00 90.06 94 ALA A O 1
ATOM 719 N N . ARG A 1 95 ? 12.824 -21.424 -1.944 1.00 88.44 95 ARG A N 1
ATOM 720 C CA . ARG A 1 95 ? 13.498 -22.303 -0.966 1.00 88.44 95 ARG A CA 1
ATOM 721 C C . ARG A 1 95 ? 13.377 -21.804 0.467 1.00 88.44 95 ARG A C 1
ATOM 723 O O . ARG A 1 95 ? 13.326 -22.613 1.387 1.00 88.44 95 ARG A O 1
ATOM 730 N N . ARG A 1 96 ? 13.395 -20.486 0.669 1.00 87.44 96 ARG A N 1
ATOM 731 C CA . ARG A 1 96 ? 13.315 -19.879 2.005 1.00 87.44 96 ARG A CA 1
ATOM 732 C C . ARG A 1 96 ? 11.895 -19.502 2.418 1.00 87.44 96 ARG A C 1
ATOM 734 O O . ARG A 1 96 ? 11.737 -18.975 3.517 1.00 87.44 96 ARG A O 1
ATOM 741 N N . GLY A 1 97 ? 10.901 -19.752 1.562 1.00 90.00 97 GLY A N 1
ATOM 742 C CA . GLY A 1 97 ? 9.519 -19.339 1.776 1.00 90.00 97 GLY A CA 1
ATOM 743 C C . GLY A 1 97 ? 9.441 -17.850 2.088 1.00 90.00 97 GLY A C 1
ATOM 744 O O . GLY A 1 97 ? 9.014 -17.489 3.178 1.00 90.00 97 GLY A O 1
ATOM 745 N N . LEU A 1 98 ? 9.924 -16.996 1.183 1.00 90.88 98 LEU A N 1
ATOM 746 C CA . LEU A 1 98 ? 9.949 -15.541 1.348 1.00 90.88 98 LEU A CA 1
ATOM 747 C C . LEU A 1 98 ? 9.042 -14.850 0.324 1.00 90.88 98 LEU A C 1
ATOM 749 O O . LEU A 1 98 ? 8.989 -15.250 -0.838 1.00 90.88 98 LEU A O 1
ATOM 753 N N . ALA A 1 99 ? 8.370 -13.787 0.757 1.00 89.94 99 ALA A N 1
ATOM 754 C CA . ALA A 1 99 ? 7.614 -12.863 -0.077 1.00 89.94 99 ALA A CA 1
ATOM 755 C C . ALA A 1 99 ? 8.319 -11.503 -0.136 1.00 89.94 99 ALA A C 1
ATOM 757 O O . ALA A 1 99 ? 9.018 -11.111 0.799 1.00 89.94 99 ALA A O 1
ATOM 758 N N . VAL A 1 100 ? 8.122 -10.790 -1.245 1.00 94.25 100 VAL A N 1
ATOM 759 C CA . VAL A 1 100 ? 8.695 -9.465 -1.494 1.00 94.25 100 VAL A CA 1
ATOM 760 C C . VAL A 1 100 ? 7.560 -8.474 -1.718 1.00 94.25 100 VAL A C 1
ATOM 762 O O . VAL A 1 100 ? 6.699 -8.695 -2.567 1.00 94.25 100 VAL A O 1
ATOM 765 N N . HIS A 1 101 ? 7.583 -7.370 -0.982 1.00 93.50 101 HIS A N 1
ATOM 766 C CA . HIS A 1 101 ? 6.655 -6.253 -1.122 1.00 93.50 101 HIS A CA 1
ATOM 767 C C . HIS A 1 101 ? 7.442 -4.997 -1.475 1.00 93.50 101 HIS A C 1
ATOM 769 O O . HIS A 1 101 ? 8.508 -4.772 -0.905 1.00 93.50 101 HIS A O 1
ATOM 775 N N . VAL A 1 102 ? 6.927 -4.181 -2.390 1.00 95.81 102 VAL A N 1
ATOM 776 C CA . VAL A 1 102 ? 7.600 -2.969 -2.863 1.00 95.81 102 VAL A CA 1
ATOM 777 C C . VAL A 1 102 ? 6.625 -1.800 -2.900 1.00 95.81 102 VAL A C 1
ATOM 779 O O . VAL A 1 102 ? 5.460 -1.964 -3.249 1.00 95.81 102 VAL A O 1
ATOM 782 N N . SER A 1 103 ? 7.112 -0.621 -2.529 1.00 92.88 103 SER A N 1
ATOM 783 C CA . SER A 1 103 ? 6.420 0.654 -2.697 1.00 92.88 103 SER A CA 1
ATOM 784 C C . SER A 1 103 ? 7.374 1.654 -3.333 1.00 92.88 103 SER A C 1
ATOM 786 O O . SER A 1 103 ? 8.562 1.662 -3.003 1.00 92.88 103 SER A O 1
ATOM 788 N N . ILE A 1 104 ? 6.865 2.463 -4.261 1.00 95.31 104 ILE A N 1
ATOM 789 C CA . ILE A 1 104 ? 7.641 3.434 -5.035 1.00 95.31 104 ILE A CA 1
ATOM 790 C C . ILE A 1 104 ? 6.904 4.768 -4.988 1.00 95.31 104 ILE A C 1
ATOM 792 O O . ILE A 1 104 ? 5.707 4.825 -5.261 1.00 95.31 104 ILE A O 1
ATOM 796 N N . SER A 1 105 ? 7.637 5.837 -4.699 1.00 87.88 105 SER A N 1
ATOM 797 C CA . SER A 1 105 ? 7.131 7.208 -4.711 1.00 87.88 105 SER A CA 1
ATOM 798 C C . SER A 1 105 ? 8.099 8.106 -5.463 1.00 87.88 105 SER A C 1
ATOM 800 O O . SER A 1 105 ? 9.312 7.928 -5.375 1.00 87.88 105 SER A O 1
ATOM 802 N N . HIS A 1 106 ? 7.591 9.116 -6.160 1.00 87.81 106 HIS A N 1
ATOM 803 C CA . HIS A 1 106 ? 8.421 10.141 -6.786 1.00 87.81 106 HIS A CA 1
ATOM 804 C C . HIS A 1 106 ? 7.854 11.535 -6.509 1.00 87.81 106 HIS A C 1
ATOM 806 O O . HIS A 1 106 ? 6.650 11.763 -6.605 1.00 87.81 106 HIS A O 1
ATOM 812 N N . SER A 1 107 ? 8.718 12.476 -6.135 1.00 84.19 107 SER A N 1
ATOM 813 C CA . SER A 1 107 ? 8.351 13.871 -5.872 1.00 84.19 107 SER A CA 1
ATOM 814 C C . SER A 1 107 ? 9.595 14.756 -5.874 1.00 84.19 107 SER A C 1
ATOM 816 O O . SER A 1 107 ? 10.687 14.299 -5.541 1.00 84.19 107 SER A O 1
ATOM 818 N N . GLY A 1 108 ? 9.446 16.023 -6.270 1.00 87.50 108 GLY A N 1
ATOM 819 C CA . GLY A 1 108 ? 10.509 17.028 -6.147 1.00 87.50 108 GLY A CA 1
ATOM 820 C C . GLY A 1 108 ? 11.812 16.703 -6.890 1.00 87.50 108 GLY A C 1
ATOM 821 O O . GLY A 1 108 ? 12.873 17.134 -6.457 1.00 87.50 108 GLY A O 1
ATOM 822 N N . GLY A 1 109 ? 11.757 15.923 -7.976 1.00 93.50 109 GLY A N 1
ATOM 823 C CA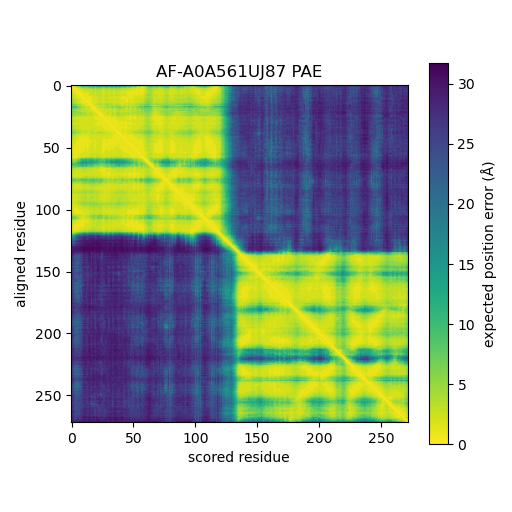 . GLY A 1 109 ? 12.951 15.495 -8.719 1.00 93.50 109 GLY A CA 1
ATOM 824 C C . GLY A 1 109 ? 13.668 14.270 -8.138 1.00 93.50 109 GLY A C 1
ATOM 825 O O . GLY A 1 109 ? 14.748 13.921 -8.613 1.00 93.50 109 GLY A O 1
ATOM 826 N N . PHE A 1 110 ? 13.063 13.592 -7.162 1.00 95.31 110 PHE A N 1
ATOM 827 C CA . PHE A 1 110 ? 13.572 12.359 -6.567 1.00 95.31 110 PHE A CA 1
ATOM 828 C C . PHE A 1 110 ? 12.598 11.196 -6.759 1.00 95.31 110 PHE A C 1
ATOM 830 O O . PHE A 1 110 ? 11.385 11.393 -6.859 1.00 95.31 110 PHE A O 1
ATOM 837 N N . ALA A 1 111 ? 13.138 9.981 -6.768 1.00 95.19 111 ALA A N 1
ATOM 838 C CA . ALA A 1 111 ? 12.391 8.735 -6.690 1.00 95.19 111 ALA A CA 1
ATOM 839 C C . ALA A 1 111 ? 12.886 7.923 -5.488 1.00 95.19 111 ALA A C 1
ATOM 841 O O . ALA A 1 111 ? 14.085 7.814 -5.261 1.00 95.19 111 ALA A O 1
ATOM 842 N N . SER A 1 112 ? 11.963 7.370 -4.713 1.00 96.06 112 SER A N 1
ATOM 843 C CA . SER A 1 112 ? 12.228 6.591 -3.506 1.00 96.06 112 SER A CA 1
ATOM 844 C C . SER A 1 112 ? 11.531 5.248 -3.619 1.00 96.06 112 SER A C 1
ATOM 846 O O . SER A 1 112 ? 10.388 5.191 -4.078 1.00 96.06 112 SER A O 1
ATOM 848 N N . ALA A 1 113 ? 12.179 4.186 -3.157 1.00 97.19 113 ALA A N 1
ATOM 849 C CA . ALA A 1 113 ? 11.555 2.880 -3.054 1.00 97.19 113 ALA A CA 1
ATOM 850 C C . ALA A 1 113 ? 11.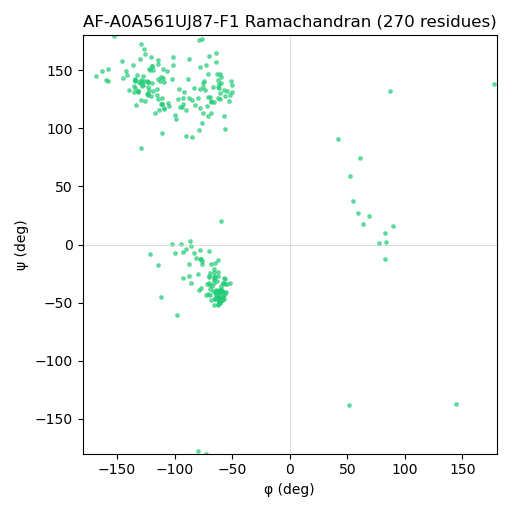856 2.213 -1.716 1.00 97.19 113 ALA A C 1
ATOM 852 O O . ALA A 1 113 ? 12.974 2.274 -1.206 1.00 97.19 113 ALA A O 1
ATOM 853 N N . VAL A 1 114 ? 10.847 1.545 -1.165 1.00 96.81 114 VAL A N 1
ATOM 854 C CA . VAL A 1 114 ? 10.962 0.710 0.033 1.00 96.81 114 VAL A CA 1
ATOM 855 C C . VAL A 1 114 ? 10.600 -0.714 -0.350 1.00 96.81 114 VAL A C 1
ATOM 857 O O . VAL A 1 114 ? 9.565 -0.945 -0.978 1.00 96.81 114 VAL A O 1
ATOM 860 N N . VAL A 1 115 ? 11.435 -1.668 0.051 1.00 97.50 115 VAL A N 1
ATOM 861 C CA . VAL A 1 115 ? 11.204 -3.098 -0.131 1.00 97.50 115 VAL A CA 1
ATOM 862 C C . VAL A 1 115 ? 11.215 -3.806 1.215 1.00 97.50 115 VAL A C 1
ATOM 864 O O . VAL A 1 115 ? 12.113 -3.614 2.034 1.00 97.50 115 VAL A O 1
ATOM 867 N N . LEU A 1 116 ? 10.216 -4.658 1.418 1.00 94.88 116 LEU A N 1
ATOM 868 C CA . LEU A 1 116 ? 10.107 -5.573 2.546 1.00 94.88 116 LEU A CA 1
ATOM 869 C C . LEU A 1 116 ? 10.196 -7.007 2.036 1.00 94.88 116 LEU A C 1
ATOM 871 O O . LEU A 1 116 ? 9.409 -7.420 1.186 1.00 94.88 116 LEU A O 1
ATOM 875 N N . VAL A 1 117 ? 11.125 -7.773 2.596 1.00 94.19 117 VAL A N 1
ATOM 876 C CA . VAL A 1 117 ? 11.208 -9.222 2.423 1.00 94.19 117 VAL A CA 1
ATOM 877 C C . VAL A 1 117 ? 10.713 -9.862 3.708 1.00 94.19 117 VAL A C 1
ATOM 879 O O . VAL A 1 117 ? 11.278 -9.631 4.775 1.00 94.19 117 VAL A O 1
ATOM 882 N N . THR A 1 118 ? 9.657 -10.655 3.632 1.00 89.94 118 THR A N 1
ATOM 883 C CA . THR A 1 118 ? 9.014 -11.303 4.783 1.00 89.94 118 THR A CA 1
ATOM 884 C C . THR A 1 118 ? 8.929 -12.807 4.541 1.00 89.94 118 THR A C 1
ATOM 886 O O . THR A 1 118 ? 9.084 -13.249 3.404 1.00 89.94 118 THR A O 1
ATOM 889 N N . PRO A 1 119 ? 8.685 -13.642 5.564 1.00 87.31 119 PRO A N 1
ATOM 890 C CA . PRO A 1 119 ? 8.213 -14.998 5.319 1.00 87.31 119 PRO A CA 1
ATOM 891 C C . PRO A 1 119 ? 6.950 -14.954 4.452 1.00 87.31 119 PRO A C 1
ATOM 893 O O . PRO A 1 119 ? 6.031 -14.185 4.739 1.00 87.31 119 PRO A O 1
ATOM 896 N N . ALA A 1 120 ? 6.911 -15.768 3.401 1.00 76.06 120 ALA A N 1
ATOM 897 C CA . ALA A 1 120 ? 5.739 -15.965 2.573 1.00 76.06 120 ALA A CA 1
ATOM 898 C C . ALA A 1 120 ? 4.609 -16.444 3.481 1.00 76.06 120 ALA A C 1
ATOM 900 O O . ALA A 1 120 ? 4.648 -17.545 4.033 1.00 76.06 120 ALA A O 1
ATOM 901 N N . GLN A 1 121 ? 3.619 -15.582 3.681 1.00 58.22 121 GLN A N 1
ATOM 902 C CA . GLN A 1 121 ? 2.409 -15.979 4.368 1.00 58.22 121 GLN A CA 1
ATOM 903 C C . GLN A 1 121 ? 1.696 -16.962 3.440 1.00 58.22 121 GLN A C 1
ATOM 905 O O . GLN A 1 121 ? 1.434 -16.626 2.283 1.00 58.22 121 GLN A O 1
ATOM 910 N N . ALA A 1 122 ? 1.421 -18.182 3.914 1.00 46.16 122 ALA A N 1
ATOM 911 C CA . ALA A 1 122 ? 0.519 -19.074 3.197 1.00 46.16 122 ALA A CA 1
ATOM 912 C C . ALA A 1 122 ? -0.749 -18.274 2.887 1.00 46.16 122 ALA A C 1
ATOM 914 O O . ALA A 1 122 ? -1.262 -17.584 3.775 1.00 46.16 122 ALA A O 1
ATOM 915 N N . ALA A 1 123 ? -1.209 -18.312 1.635 1.00 35.69 123 ALA A N 1
ATOM 916 C CA . ALA A 1 123 ? -2.496 -17.743 1.282 1.00 35.69 123 ALA A CA 1
ATOM 917 C C . ALA A 1 123 ? -3.536 -18.426 2.174 1.00 35.69 123 ALA A C 1
ATOM 919 O O . ALA A 1 123 ? -3.912 -19.572 1.934 1.00 35.69 123 ALA A O 1
ATOM 920 N N . ARG A 1 124 ? -3.944 -17.755 3.258 1.00 30.97 124 ARG A N 1
ATOM 921 C CA . ARG A 1 124 ? -5.127 -18.173 3.997 1.00 30.97 124 ARG A CA 1
ATOM 922 C C . ARG A 1 124 ? -6.265 -18.028 2.990 1.00 30.97 124 ARG A C 1
ATOM 924 O O . ARG A 1 124 ? -6.360 -16.952 2.387 1.00 30.97 124 ARG A O 1
ATOM 931 N N . PRO A 1 125 ? -7.067 -19.077 2.748 1.00 26.58 125 PRO A N 1
ATOM 932 C CA . PRO A 1 125 ? -8.249 -18.922 1.920 1.00 26.58 125 PRO A CA 1
ATOM 933 C C . PRO A 1 125 ? -9.032 -17.719 2.447 1.00 26.58 125 PRO A C 1
ATOM 935 O O . PRO A 1 125 ? -9.121 -17.511 3.661 1.00 26.58 125 PRO A O 1
ATOM 938 N N . ALA A 1 126 ? -9.532 -16.889 1.532 1.00 29.69 126 ALA A N 1
ATOM 939 C CA . ALA A 1 126 ? -10.542 -15.914 1.903 1.00 29.69 126 ALA A CA 1
ATOM 940 C C . ALA A 1 126 ? -11.659 -16.703 2.607 1.00 29.69 126 ALA A C 1
ATOM 942 O O . ALA A 1 126 ? -12.123 -17.683 2.013 1.00 29.69 126 ALA A O 1
ATOM 943 N N . PRO A 1 127 ? -12.032 -16.364 3.854 1.00 31.52 127 PRO A N 1
ATOM 944 C CA . PRO A 1 127 ? -13.078 -17.097 4.544 1.00 31.52 127 PRO A CA 1
ATOM 945 C C . PRO A 1 127 ? -14.337 -17.069 3.675 1.00 31.52 127 PRO A C 1
ATOM 947 O O . PRO A 1 127 ? -14.736 -16.025 3.144 1.00 31.52 127 PRO A O 1
ATOM 950 N N . SER A 1 128 ? -14.892 -18.255 3.436 1.00 28.20 128 SER A N 1
ATOM 951 C CA . SER A 1 128 ? -16.156 -18.428 2.739 1.00 28.20 128 SER A CA 1
ATOM 952 C C . SER A 1 128 ? -17.265 -17.884 3.623 1.00 28.20 128 SER A C 1
ATOM 954 O O . SER A 1 128 ? -17.422 -18.319 4.758 1.00 28.20 128 SER A O 1
ATOM 956 N N . ILE A 1 129 ? -18.032 -16.938 3.091 1.00 34.44 129 ILE A N 1
ATOM 957 C CA . ILE A 1 129 ? -19.169 -16.341 3.785 1.00 34.44 129 ILE A CA 1
ATOM 958 C C . ILE A 1 129 ? -20.293 -17.384 3.859 1.00 34.44 129 ILE A C 1
ATOM 960 O O . ILE A 1 129 ? -20.901 -17.710 2.838 1.00 34.44 129 ILE A O 1
ATOM 964 N N . GLY A 1 130 ? -20.566 -17.875 5.067 1.00 26.44 130 GLY A N 1
ATOM 965 C CA . GLY A 1 130 ? -21.817 -18.518 5.468 1.00 26.44 130 GLY A CA 1
ATOM 966 C C . GLY A 1 130 ? -22.388 -17.764 6.673 1.00 26.44 130 GLY A C 1
ATOM 967 O O . GLY A 1 130 ? -21.647 -17.482 7.606 1.00 26.44 130 GLY A O 1
ATOM 968 N N . GLY A 1 131 ? -23.665 -17.363 6.610 1.00 32.00 131 GLY A N 1
ATOM 969 C CA . GLY A 1 131 ? -24.382 -16.687 7.711 1.00 32.00 131 GLY A CA 1
ATOM 970 C C . GLY A 1 131 ? -24.532 -17.590 8.946 1.00 32.00 131 GLY A C 1
ATOM 971 O O . GLY A 1 131 ? -24.407 -18.803 8.825 1.00 32.00 131 GLY A O 1
ATOM 972 N N . THR A 1 132 ? -24.879 -17.104 10.141 1.00 33.56 132 THR A N 1
ATOM 973 C CA . THR A 1 132 ? -25.953 -16.144 10.464 1.00 33.56 132 THR A CA 1
ATOM 974 C C . THR A 1 132 ? -25.799 -15.650 11.920 1.00 33.56 132 THR A C 1
ATOM 976 O O . THR A 1 132 ? -25.418 -16.438 12.775 1.00 33.56 132 THR A O 1
ATOM 979 N N . ASP A 1 133 ? -26.133 -14.376 12.164 1.00 39.75 133 ASP A N 1
ATOM 980 C CA . ASP A 1 133 ? -26.564 -13.714 13.416 1.00 39.75 133 ASP A CA 1
ATOM 981 C C . ASP A 1 133 ? -25.885 -14.035 14.763 1.00 39.75 133 ASP A C 1
ATOM 983 O O . ASP A 1 133 ? -26.390 -14.823 15.556 1.00 39.75 133 ASP A O 1
ATOM 987 N N . MET A 1 134 ? -24.841 -13.265 15.091 1.00 41.22 134 MET A N 1
ATOM 988 C CA . MET A 1 134 ? -24.779 -12.306 16.213 1.00 41.22 134 MET A CA 1
ATOM 989 C C . MET A 1 134 ? -23.365 -11.677 16.254 1.00 41.22 134 MET A C 1
ATOM 991 O O . MET A 1 134 ? -22.376 -12.379 16.107 1.00 41.22 134 MET A O 1
ATOM 995 N N . PHE A 1 135 ? -23.295 -10.358 16.488 1.00 59.16 135 PHE A N 1
ATOM 996 C CA . PHE A 1 135 ? -22.108 -9.486 16.656 1.00 59.16 135 PHE A CA 1
ATOM 997 C C . PHE A 1 135 ? -21.444 -8.854 15.410 1.00 59.16 135 PHE A C 1
ATOM 999 O O . PHE A 1 135 ? -21.149 -9.501 14.412 1.00 59.16 135 PHE A O 1
ATOM 1006 N N . PHE A 1 136 ? -21.192 -7.537 15.536 1.00 69.62 136 PHE A N 1
ATOM 1007 C CA . PHE A 1 136 ? -20.382 -6.664 14.673 1.00 69.62 136 PHE A CA 1
ATOM 1008 C C . PHE A 1 136 ? -20.820 -6.518 13.202 1.00 69.62 136 PHE A C 1
ATOM 1010 O O . PHE A 1 136 ? -20.173 -7.001 12.275 1.00 69.62 136 PHE A O 1
ATOM 1017 N N . GLY A 1 137 ? -21.905 -5.766 12.979 1.00 80.12 137 GLY A N 1
ATOM 1018 C CA . GLY A 1 137 ? -22.429 -5.468 11.639 1.00 80.12 137 GLY A CA 1
ATOM 1019 C C . GLY A 1 137 ? -21.558 -4.525 10.791 1.00 80.12 137 GLY A C 1
ATOM 1020 O O . GLY A 1 137 ? -20.714 -3.786 11.302 1.00 80.12 137 GLY A O 1
ATOM 1021 N N . GLU A 1 138 ? -21.790 -4.530 9.472 1.00 91.19 138 GLU A N 1
ATOM 1022 C CA . GLU A 1 138 ? -21.290 -3.476 8.576 1.00 91.19 138 GLU A CA 1
ATOM 1023 C C . GLU A 1 138 ? -21.986 -2.148 8.902 1.00 91.19 138 GLU A C 1
ATOM 1025 O O . GLU A 1 138 ? -23.208 -2.105 9.041 1.00 91.19 138 GLU A O 1
ATOM 1030 N N . THR A 1 139 ? -21.221 -1.060 8.962 1.00 91.94 139 THR A N 1
ATOM 1031 C CA . THR A 1 139 ? -21.746 0.302 9.142 1.00 91.94 139 THR A CA 1
ATOM 1032 C C . THR A 1 139 ? -21.483 1.153 7.908 1.00 91.94 139 THR A C 1
ATOM 1034 O O . THR A 1 139 ? -20.606 0.836 7.096 1.00 91.94 139 THR A O 1
ATOM 1037 N N . ARG A 1 140 ? -22.257 2.233 7.744 1.00 95.12 140 ARG A N 1
ATOM 1038 C CA . ARG A 1 140 ? -22.153 3.151 6.603 1.00 95.12 140 ARG A CA 1
ATOM 1039 C C . ARG A 1 140 ? -22.165 4.601 7.059 1.00 95.12 140 ARG A C 1
ATOM 1041 O O . ARG A 1 140 ? -23.152 5.072 7.608 1.00 95.12 140 ARG A O 1
ATOM 1048 N N . LEU A 1 141 ? -21.090 5.317 6.743 1.00 93.81 141 LEU A N 1
ATOM 1049 C CA . LEU A 1 141 ? -20.917 6.731 7.052 1.00 93.81 141 LEU A CA 1
ATOM 1050 C C . LEU A 1 141 ? -20.958 7.565 5.770 1.00 93.81 141 LEU A C 1
ATOM 1052 O O . LEU A 1 141 ? -20.115 7.397 4.891 1.00 93.81 141 LEU A O 1
ATOM 1056 N N . THR A 1 142 ? -21.899 8.503 5.672 1.00 95.06 142 THR A N 1
ATOM 1057 C CA . THR A 1 142 ? -21.899 9.491 4.582 1.00 95.06 142 THR A CA 1
ATOM 1058 C C . THR A 1 142 ? -21.052 10.699 4.965 1.00 95.06 142 THR A C 1
ATOM 1060 O O . THR A 1 142 ? -21.303 11.329 5.991 1.00 95.06 142 THR A O 1
ATOM 1063 N N . LEU A 1 143 ? -20.082 11.060 4.123 1.00 88.25 143 LEU A N 1
ATOM 1064 C CA . LEU A 1 143 ? -19.206 12.214 4.324 1.00 88.25 143 LEU A CA 1
ATOM 1065 C C . LEU A 1 143 ? -19.281 13.183 3.137 1.00 88.25 143 LEU A C 1
ATOM 1067 O O . LEU A 1 143 ? -19.302 12.743 1.983 1.00 88.25 143 LEU A O 1
ATOM 1071 N N . PRO A 1 144 ? -19.291 14.505 3.376 1.00 90.94 144 PRO A N 1
ATOM 1072 C CA . PRO A 1 144 ? -19.079 15.477 2.315 1.00 90.94 144 PRO A CA 1
ATOM 1073 C C . PRO A 1 144 ? -17.597 15.523 1.921 1.00 90.94 144 PRO A C 1
ATOM 1075 O O . PRO A 1 144 ? -16.722 15.548 2.785 1.00 90.94 144 PRO A O 1
ATOM 1078 N N . VAL A 1 145 ? -17.325 15.618 0.620 1.00 90.31 145 VAL A N 1
ATOM 1079 C CA . VAL A 1 145 ? -15.986 15.913 0.095 1.00 90.31 145 VAL A CA 1
ATOM 1080 C C . VAL A 1 145 ? -15.699 17.395 0.310 1.00 90.31 145 VAL A C 1
ATOM 1082 O O . VAL A 1 145 ? -16.358 18.259 -0.281 1.00 90.31 145 VAL A O 1
ATOM 1085 N N . ARG A 1 146 ? -14.732 17.712 1.173 1.00 82.06 146 ARG A N 1
ATOM 1086 C CA . ARG A 1 146 ? -14.395 19.094 1.529 1.00 82.06 146 ARG A CA 1
ATOM 1087 C C . ARG A 1 146 ? -13.559 19.731 0.419 1.00 82.06 146 ARG A C 1
ATOM 1089 O O . ARG A 1 146 ? -12.796 19.040 -0.249 1.00 82.06 146 ARG A O 1
ATOM 1096 N N . PRO A 1 147 ? -13.606 21.063 0.249 1.00 72.81 147 PRO A N 1
ATOM 1097 C CA . PRO A 1 147 ? -12.735 21.744 -0.708 1.00 72.81 147 PRO A CA 1
ATOM 1098 C C . PRO A 1 147 ? -11.239 21.450 -0.506 1.00 72.81 147 PRO A C 1
ATOM 1100 O O . PRO A 1 147 ? -10.517 21.356 -1.491 1.00 72.81 147 PRO A O 1
ATOM 1103 N N . ASN A 1 148 ? -10.801 21.266 0.746 1.00 78.00 148 ASN A N 1
ATOM 1104 C CA . ASN A 1 148 ? -9.410 20.950 1.094 1.00 78.00 148 ASN A CA 1
ATOM 1105 C C . ASN A 1 148 ? -9.020 19.487 0.844 1.00 78.00 148 ASN A C 1
ATOM 1107 O O . ASN A 1 148 ? -7.835 19.175 0.879 1.00 78.00 148 ASN A O 1
ATOM 1111 N N . ASP A 1 149 ? -9.988 18.606 0.594 1.00 81.88 149 ASP A N 1
ATOM 1112 C CA . ASP A 1 149 ? -9.718 17.195 0.307 1.00 81.88 149 ASP A CA 1
ATOM 1113 C C . ASP A 1 149 ? -9.197 17.015 -1.128 1.00 81.88 149 ASP A C 1
ATOM 1115 O O . ASP A 1 149 ? -8.640 15.972 -1.475 1.00 81.88 149 ASP A O 1
ATOM 1119 N N . LEU A 1 150 ? -9.401 18.034 -1.968 1.00 81.00 150 LEU A N 1
ATOM 1120 C CA . LEU A 1 150 ? -9.137 18.004 -3.396 1.00 81.00 150 LEU A CA 1
ATOM 1121 C C . LEU A 1 150 ? -7.702 18.410 -3.717 1.00 81.00 150 LEU A C 1
ATOM 1123 O O . LEU A 1 150 ? -7.150 19.351 -3.147 1.00 81.00 150 LEU A O 1
ATOM 1127 N N . ASP A 1 151 ? -7.130 17.743 -4.706 1.00 81.94 151 ASP A N 1
ATOM 1128 C CA . ASP A 1 151 ? -5.889 18.150 -5.338 1.00 81.94 151 ASP A CA 1
ATOM 1129 C C . ASP A 1 151 ? -6.102 19.281 -6.365 1.00 81.94 151 ASP A C 1
ATOM 1131 O O . ASP A 1 151 ? -7.204 19.796 -6.584 1.00 81.94 151 ASP A O 1
ATOM 1135 N N . VAL A 1 152 ? -5.012 19.672 -7.028 1.00 75.44 152 VAL A N 1
ATOM 1136 C CA . VAL A 1 152 ? -5.017 20.711 -8.070 1.00 75.44 152 VAL A CA 1
ATOM 1137 C C . VAL A 1 152 ? -5.826 20.332 -9.318 1.00 75.44 152 VAL A C 1
ATOM 1139 O O . VAL A 1 152 ? -6.145 21.215 -10.113 1.00 75.44 152 VAL A O 1
ATOM 1142 N N . LEU A 1 153 ? -6.154 19.049 -9.502 1.00 74.31 153 LEU A N 1
ATOM 1143 C CA . LEU A 1 153 ? -6.965 18.532 -10.606 1.00 74.31 153 LEU A CA 1
ATOM 1144 C C . LEU A 1 153 ? -8.456 18.448 -10.240 1.00 74.31 153 LEU A C 1
ATOM 1146 O O . LEU A 1 153 ? -9.285 18.215 -11.117 1.00 74.31 153 LEU A O 1
ATOM 1150 N N . GLY A 1 154 ? -8.814 18.714 -8.979 1.00 80.25 154 GLY A N 1
ATOM 1151 C CA . GLY A 1 154 ? -10.197 18.781 -8.514 1.00 80.25 154 GLY A CA 1
ATOM 1152 C C . GLY A 1 154 ? -10.771 17.450 -8.027 1.00 80.25 154 GLY A C 1
ATOM 1153 O O . GLY A 1 154 ? -11.991 17.362 -7.858 1.00 80.25 154 GLY A O 1
ATOM 1154 N N . HIS A 1 155 ? -9.923 16.452 -7.764 1.00 86.25 155 HIS A N 1
ATOM 1155 C CA . HIS A 1 155 ? -10.313 15.150 -7.216 1.00 86.25 155 HIS A CA 1
ATOM 1156 C C . HIS A 1 155 ? -9.721 14.946 -5.826 1.00 86.25 155 HIS A C 1
ATOM 1158 O O . HIS A 1 155 ? -8.708 15.550 -5.485 1.00 86.25 155 HIS A O 1
ATOM 1164 N N . VAL A 1 156 ? -10.346 14.097 -5.009 1.00 85.69 156 VAL A N 1
ATOM 1165 C CA . VAL A 1 156 ? -9.818 13.789 -3.674 1.00 85.69 156 VAL A CA 1
ATOM 1166 C C . VAL A 1 156 ? -8.430 13.173 -3.785 1.00 85.69 156 VAL A C 1
ATOM 1168 O O . VAL A 1 156 ? -8.226 12.210 -4.524 1.00 85.69 156 VAL A O 1
ATOM 1171 N N . ASN A 1 157 ? -7.485 13.703 -3.011 1.00 83.00 157 ASN A N 1
ATOM 1172 C CA . ASN A 1 157 ? -6.150 13.134 -2.919 1.00 83.00 157 ASN A CA 1
ATOM 1173 C C . ASN A 1 157 ? -6.221 11.707 -2.346 1.00 83.00 157 ASN A C 1
ATOM 1175 O O . ASN A 1 157 ? -6.885 11.456 -1.341 1.00 83.00 157 ASN A O 1
ATOM 1179 N N . ASN A 1 158 ? -5.483 10.770 -2.937 1.00 86.81 158 ASN A N 1
ATOM 1180 C CA . ASN A 1 158 ? -5.422 9.384 -2.476 1.00 86.81 158 ASN A CA 1
ATOM 1181 C C . ASN A 1 158 ? -5.097 9.243 -0.975 1.00 86.81 158 ASN A C 1
ATOM 1183 O O . ASN A 1 158 ? -5.611 8.324 -0.333 1.00 86.81 158 ASN A O 1
ATOM 1187 N N . SER A 1 159 ? -4.291 10.140 -0.392 1.00 84.38 159 SER A N 1
ATOM 1188 C CA . SER A 1 159 ? -4.021 10.138 1.052 1.00 84.38 159 SER A CA 1
ATOM 1189 C C . SER A 1 159 ? -5.254 10.496 1.881 1.00 84.38 159 SER A C 1
ATOM 1191 O O . SER A 1 159 ? -5.465 9.900 2.931 1.00 84.38 159 SER A O 1
ATOM 1193 N N . VAL A 1 160 ? -6.106 11.401 1.393 1.00 87.94 160 VAL A N 1
ATOM 1194 C CA . VAL A 1 160 ? -7.343 11.818 2.074 1.00 87.94 160 VAL A CA 1
ATOM 1195 C C . VAL A 1 160 ? -8.382 10.695 2.070 1.00 87.94 160 VAL A C 1
ATOM 1197 O O . VAL A 1 160 ? -9.155 10.554 3.014 1.00 87.94 160 VAL A O 1
ATOM 1200 N N . ALA A 1 161 ? -8.352 9.796 1.081 1.00 89.69 161 ALA A N 1
ATOM 1201 C CA . ALA A 1 161 ? -9.181 8.594 1.133 1.00 89.69 161 ALA A CA 1
ATOM 1202 C C . ALA A 1 161 ? -8.890 7.739 2.382 1.00 89.69 161 ALA A C 1
ATOM 1204 O O . ALA A 1 161 ? -9.815 7.144 2.927 1.00 89.69 161 ALA A O 1
ATOM 1205 N N . LEU A 1 162 ? -7.643 7.699 2.875 1.00 91.12 162 LEU A N 1
ATOM 1206 C CA . LEU A 1 162 ? -7.308 6.986 4.115 1.00 91.12 162 LEU A CA 1
ATOM 1207 C C . LEU A 1 162 ? -7.978 7.622 5.340 1.00 91.12 162 LEU A C 1
ATOM 1209 O O . LEU A 1 162 ? -8.387 6.891 6.240 1.00 91.12 162 LEU A O 1
ATOM 1213 N N . GLU A 1 163 ? -8.150 8.945 5.346 1.00 90.31 163 GLU A N 1
ATOM 1214 C CA . GLU A 1 163 ? -8.870 9.677 6.397 1.00 90.31 163 GLU A CA 1
ATOM 1215 C C . GLU A 1 163 ? -10.375 9.372 6.362 1.00 90.31 163 GLU A C 1
ATOM 1217 O O . GLU A 1 163 ? -11.016 9.241 7.407 1.00 90.31 163 GLU A O 1
ATOM 1222 N N . TYR A 1 164 ? -10.951 9.171 5.170 1.00 95.06 164 TYR A N 1
ATOM 1223 C CA . TYR A 1 164 ? -12.330 8.687 5.040 1.00 95.06 164 TYR A CA 1
ATOM 1224 C C . TYR A 1 164 ? -12.479 7.270 5.601 1.00 95.06 164 TYR A C 1
ATOM 1226 O O . TYR A 1 164 ? -13.425 6.999 6.341 1.00 95.06 164 TYR A O 1
ATOM 1234 N N . LEU A 1 165 ? -11.531 6.372 5.304 1.00 96.06 165 LEU A N 1
ATOM 1235 C CA . LEU A 1 165 ? -11.516 5.027 5.886 1.00 96.06 165 LEU A CA 1
ATOM 1236 C C . LEU A 1 165 ? -11.348 5.080 7.409 1.00 96.06 165 LEU A C 1
ATOM 1238 O O . LEU A 1 165 ? -12.001 4.329 8.128 1.00 96.06 165 LEU A O 1
ATOM 1242 N N . GLU A 1 166 ? -10.495 5.960 7.923 1.00 91.50 166 GLU A N 1
ATOM 1243 C CA . GLU A 1 166 ? -10.348 6.170 9.362 1.00 91.50 166 GLU A CA 1
ATOM 1244 C C . GLU A 1 166 ? -11.647 6.650 10.007 1.00 91.50 166 GLU A C 1
ATOM 1246 O O . GLU A 1 166 ? -12.111 6.023 10.958 1.00 91.50 166 GLU A O 1
ATOM 1251 N N . SER A 1 167 ? -12.286 7.672 9.438 1.00 89.62 167 SER A N 1
ATOM 1252 C CA . SER A 1 167 ? -13.598 8.158 9.883 1.00 89.62 167 SER A CA 1
ATOM 1253 C C . SER A 1 167 ? -14.638 7.034 9.888 1.00 89.62 167 SER A C 1
ATOM 1255 O O . SER A 1 167 ? -15.400 6.888 10.840 1.00 89.62 167 SER A O 1
ATOM 1257 N N . GLY A 1 168 ? -14.622 6.174 8.864 1.00 93.19 168 GLY A N 1
ATOM 1258 C CA . GLY A 1 168 ? -15.479 4.993 8.796 1.00 93.19 168 GLY A CA 1
ATOM 1259 C C . GLY A 1 168 ? -15.216 3.963 9.901 1.00 93.19 168 GLY A C 1
ATOM 1260 O O . GLY A 1 168 ? -16.159 3.287 10.305 1.00 93.19 168 GLY A O 1
ATOM 1261 N N . ARG A 1 169 ? -13.979 3.823 10.403 1.00 93.25 169 ARG A N 1
ATOM 1262 C CA . ARG A 1 169 ? -13.669 2.937 11.545 1.00 93.25 169 ARG A CA 1
ATOM 1263 C C . ARG A 1 169 ? -14.086 3.551 12.877 1.00 93.25 169 ARG A C 1
ATOM 1265 O O . ARG A 1 169 ? -14.572 2.818 13.729 1.00 93.25 169 ARG A O 1
ATOM 1272 N N . TRP A 1 170 ? -13.938 4.865 13.040 1.00 86.06 170 TRP A N 1
ATOM 1273 C CA . TRP A 1 170 ? -14.453 5.581 14.212 1.00 86.06 170 TRP A CA 1
ATOM 1274 C C . TRP A 1 170 ? -15.970 5.452 14.317 1.00 86.06 170 TRP A C 1
ATOM 1276 O O . TRP A 1 170 ? -16.472 4.983 15.331 1.00 86.06 170 TRP A O 1
ATOM 1286 N N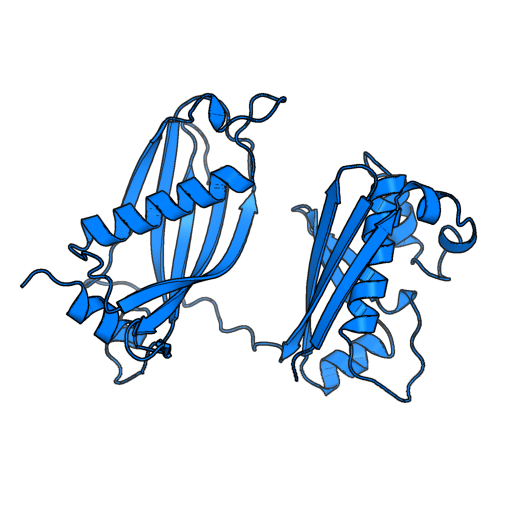 . HIS A 1 171 ? -16.680 5.734 13.224 1.00 87.50 171 HIS A N 1
ATOM 1287 C CA . HIS A 1 171 ? -18.125 5.536 13.159 1.00 87.50 171 HIS A CA 1
ATOM 1288 C C . HIS A 1 171 ? -18.524 4.076 13.407 1.00 87.50 171 HIS A C 1
ATOM 1290 O O . HIS A 1 171 ? -19.501 3.808 14.096 1.00 87.50 171 HIS A O 1
ATOM 1296 N N . TRP A 1 172 ? -17.755 3.113 12.885 1.00 91.56 172 TRP A N 1
ATOM 1297 C CA . TRP A 1 172 ? -17.990 1.709 13.198 1.00 91.56 172 TRP A CA 1
ATOM 1298 C C . TRP A 1 172 ? -17.896 1.437 14.704 1.00 91.56 172 TRP A C 1
ATOM 1300 O O . TRP A 1 172 ? -18.817 0.842 15.234 1.00 91.56 172 TRP A O 1
ATOM 1310 N N . LEU A 1 173 ? -16.861 1.908 15.411 1.00 83.31 173 LEU A N 1
ATOM 1311 C CA . LEU A 1 173 ? -16.758 1.729 16.869 1.00 83.31 173 LEU A CA 1
ATOM 1312 C C . LEU A 1 173 ? -17.967 2.320 17.611 1.00 83.31 173 LEU A C 1
ATOM 1314 O O . LEU A 1 173 ? -18.543 1.646 18.465 1.00 83.31 173 LEU A O 1
ATOM 1318 N N . GLU A 1 174 ? -18.376 3.536 17.243 1.00 79.81 174 GLU A N 1
ATOM 1319 C CA . GLU A 1 174 ? -19.519 4.239 17.841 1.00 79.81 174 GLU A CA 1
ATOM 1320 C C . GLU A 1 174 ? -20.828 3.450 17.696 1.00 79.81 174 GLU A C 1
ATOM 1322 O O . GLU A 1 174 ? -21.534 3.242 18.682 1.00 79.81 174 GLU A O 1
ATOM 1327 N N . GLU A 1 175 ? -21.126 2.944 16.497 1.00 81.25 175 GLU A N 1
ATOM 1328 C CA . GLU A 1 175 ? -22.334 2.148 16.221 1.00 81.25 175 GLU A CA 1
ATOM 1329 C C . GLU A 1 175 ? -22.344 0.799 16.955 1.00 81.25 175 GLU A C 1
ATOM 1331 O O . GLU A 1 175 ? -23.404 0.234 17.216 1.00 81.25 175 GLU A O 1
ATOM 1336 N N . GLN A 1 176 ? -21.169 0.278 17.319 1.00 80.06 176 GLN A N 1
ATOM 1337 C CA . GLN A 1 176 ? -21.051 -0.923 18.152 1.00 80.06 176 GLN A CA 1
ATOM 1338 C C . GLN A 1 176 ? -21.082 -0.607 19.657 1.00 80.06 176 GLN A C 1
ATOM 1340 O O . GLN A 1 176 ? -20.924 -1.512 20.477 1.00 80.06 176 GLN A O 1
ATOM 1345 N N . GLY A 1 177 ? -21.270 0.663 20.035 1.00 74.19 177 GLY A N 1
ATOM 1346 C CA . GLY A 1 177 ? -21.272 1.114 21.425 1.00 74.19 177 GLY A CA 1
ATOM 1347 C C . GLY A 1 177 ? -19.901 1.033 22.097 1.00 74.19 177 GLY A C 1
ATOM 1348 O O . GLY A 1 177 ? -19.835 0.911 23.319 1.00 74.19 177 GLY A O 1
ATOM 1349 N N . LEU A 1 178 ? -18.813 1.062 21.320 1.00 79.06 178 LEU A N 1
ATOM 1350 C CA . LEU A 1 178 ? -17.444 1.007 21.824 1.00 79.06 178 LEU A CA 1
ATOM 1351 C C . LEU A 1 178 ? -16.863 2.420 21.920 1.00 79.06 178 LEU A C 1
ATOM 1353 O O . LEU A 1 178 ? -16.807 3.152 20.933 1.00 79.06 178 LEU A O 1
ATOM 1357 N N . VAL A 1 179 ? -16.383 2.784 23.107 1.00 73.00 179 VAL A N 1
ATOM 1358 C CA . VAL A 1 179 ? -15.769 4.084 23.387 1.00 73.00 179 VAL A CA 1
ATOM 1359 C C . VAL A 1 179 ? -14.308 3.870 23.775 1.00 73.00 179 VAL A C 1
ATOM 1361 O O . VAL A 1 179 ? -14.037 3.302 24.833 1.00 73.00 179 VAL A O 1
ATOM 1364 N N . PRO A 1 180 ? -13.342 4.329 22.960 1.00 72.62 180 PRO A N 1
ATOM 1365 C CA . PRO A 1 180 ? -11.933 4.209 23.311 1.00 72.62 180 PRO A CA 1
ATOM 1366 C C . PRO A 1 180 ? -11.613 4.956 24.605 1.00 72.62 180 PRO A C 1
ATOM 1368 O O . PRO A 1 180 ? -11.867 6.153 24.730 1.00 72.62 180 PRO A O 1
ATOM 1371 N N . ASN A 1 181 ? -11.032 4.239 25.564 1.00 74.44 181 ASN A N 1
ATOM 1372 C CA . ASN A 1 181 ? -10.775 4.742 26.914 1.00 74.44 181 ASN A CA 1
ATOM 1373 C C . ASN A 1 181 ? -9.319 5.207 27.136 1.00 74.44 181 ASN A C 1
ATOM 1375 O O . ASN A 1 181 ? -9.000 5.782 28.173 1.00 74.44 181 ASN A O 1
ATOM 1379 N N . GLY A 1 182 ? -8.432 4.971 26.162 1.00 72.50 182 GLY A N 1
ATOM 1380 C CA . GLY A 1 182 ? -7.012 5.337 26.212 1.00 72.50 182 GLY A CA 1
ATOM 1381 C C . GLY A 1 182 ? -6.107 4.355 26.967 1.00 72.50 182 GLY A C 1
ATOM 1382 O O . GLY A 1 182 ? -4.889 4.438 26.816 1.00 72.50 182 GLY A O 1
ATOM 1383 N N . GLU A 1 183 ? -6.664 3.407 27.723 1.00 77.88 183 GLU A N 1
ATOM 1384 C CA . GLU A 1 183 ? -5.912 2.327 28.379 1.00 77.88 183 GLU A CA 1
ATOM 1385 C C . GLU A 1 183 ? -5.556 1.219 27.387 1.00 77.88 183 GLU A C 1
ATOM 1387 O O . GLU A 1 183 ? -4.437 0.704 27.395 1.00 77.88 183 GLU A O 1
ATOM 1392 N N . THR A 1 184 ? -6.485 0.908 26.481 1.00 78.56 184 THR A N 1
ATOM 1393 C CA . THR A 1 184 ? -6.236 0.058 25.317 1.00 78.56 184 THR A CA 1
ATOM 1394 C C . THR A 1 184 ? -6.401 0.877 24.041 1.00 78.56 184 THR A C 1
ATOM 1396 O O . THR A 1 184 ? -7.345 1.655 23.893 1.00 78.56 184 THR A O 1
ATOM 1399 N N . ILE A 1 185 ? -5.451 0.747 23.115 1.00 80.56 185 ILE A N 1
ATOM 1400 C CA . ILE A 1 185 ? -5.449 1.497 21.855 1.00 80.56 185 ILE A CA 1
ATOM 1401 C C . ILE A 1 185 ? -5.417 0.558 20.653 1.00 80.56 185 ILE A C 1
ATOM 1403 O O . ILE A 1 185 ? -4.690 -0.437 20.627 1.00 80.56 185 ILE A O 1
ATOM 1407 N N . ALA A 1 186 ? -6.189 0.915 19.631 1.00 84.62 186 ALA A N 1
ATOM 1408 C CA . ALA A 1 186 ? -6.205 0.261 18.333 1.00 84.62 186 ALA A CA 1
ATOM 1409 C C . ALA A 1 186 ? -5.229 0.974 17.384 1.00 84.62 186 ALA A C 1
ATOM 1411 O O . ALA A 1 186 ? -5.375 2.163 17.104 1.00 84.62 186 ALA A O 1
ATOM 1412 N N . VAL A 1 187 ? -4.234 0.251 16.870 1.00 82.12 187 VAL A N 1
ATOM 1413 C CA . VAL A 1 187 ? -3.210 0.785 15.962 1.00 82.12 187 VAL A CA 1
ATOM 1414 C C . VAL A 1 187 ? -3.323 0.116 14.601 1.00 82.12 187 VAL A C 1
ATOM 1416 O O . VAL A 1 187 ? -3.305 -1.111 14.494 1.00 82.12 187 VAL A O 1
ATOM 1419 N N . VAL A 1 188 ? -3.396 0.914 13.536 1.00 86.00 188 VAL A N 1
ATOM 1420 C CA . VAL A 1 188 ? -3.353 0.397 12.163 1.00 86.00 188 VAL A CA 1
ATOM 1421 C C . VAL A 1 188 ? -1.956 -0.160 11.882 1.00 86.00 188 VAL A C 1
ATOM 1423 O O . VAL A 1 188 ? -0.976 0.578 11.830 1.00 86.00 188 VAL A O 1
ATOM 1426 N N . ALA A 1 189 ? -1.868 -1.475 11.695 1.00 78.06 189 ALA A N 1
ATOM 1427 C CA . ALA A 1 189 ? -0.621 -2.184 11.422 1.00 78.06 189 ALA A CA 1
ATOM 1428 C C . ALA A 1 189 ? -0.347 -2.342 9.917 1.00 78.06 189 ALA A C 1
ATOM 1430 O O . ALA A 1 189 ? 0.808 -2.446 9.508 1.00 78.06 189 ALA A O 1
ATOM 1431 N N . ARG A 1 190 ? -1.399 -2.405 9.088 1.00 80.31 190 ARG A N 1
ATOM 1432 C CA . ARG A 1 190 ? -1.290 -2.530 7.626 1.00 80.31 190 ARG A CA 1
ATOM 1433 C C . ARG A 1 190 ? -2.559 -2.036 6.944 1.00 80.31 190 ARG A C 1
ATOM 1435 O O . ARG A 1 190 ? -3.650 -2.377 7.388 1.00 80.31 190 ARG A O 1
ATOM 1442 N N . THR A 1 191 ? -2.402 -1.344 5.822 1.00 86.25 191 THR A N 1
ATOM 1443 C CA . THR A 1 191 ? -3.503 -0.975 4.927 1.00 86.25 191 THR A CA 1
ATOM 1444 C C . THR A 1 191 ? -3.187 -1.462 3.521 1.00 86.25 191 THR A C 1
ATOM 1446 O O . THR A 1 191 ? -2.140 -1.132 2.970 1.00 86.25 191 THR A O 1
ATOM 1449 N N . GLU A 1 192 ? -4.083 -2.259 2.956 1.00 87.44 192 GLU A N 1
ATOM 1450 C CA . GLU A 1 192 ? -4.057 -2.700 1.560 1.00 87.44 192 GLU A CA 1
ATOM 1451 C C . GLU A 1 192 ? -5.202 -1.970 0.867 1.00 87.44 192 GLU A C 1
ATOM 1453 O O . GLU A 1 192 ? -6.338 -2.133 1.295 1.00 87.44 192 GLU A O 1
ATOM 1458 N N . ILE A 1 193 ? -4.922 -1.110 -0.113 1.00 91.44 193 ILE A N 1
ATOM 1459 C CA . ILE A 1 193 ? -5.908 -0.175 -0.670 1.00 91.44 193 ILE A CA 1
ATOM 1460 C C . ILE A 1 193 ? -5.850 -0.143 -2.198 1.00 91.44 193 ILE A C 1
ATOM 1462 O O . ILE A 1 193 ? -4.786 0.036 -2.785 1.00 91.44 193 ILE A O 1
ATOM 1466 N N . ASP A 1 194 ? -7.021 -0.268 -2.815 1.00 83.44 194 ASP A N 1
ATOM 1467 C CA . ASP A 1 194 ? -7.261 -0.171 -4.248 1.00 83.44 194 ASP A CA 1
ATOM 1468 C C . ASP A 1 194 ? -8.060 1.101 -4.554 1.00 83.44 194 ASP A C 1
ATOM 1470 O O . ASP A 1 194 ? -9.207 1.251 -4.119 1.00 83.44 194 ASP A O 1
ATOM 1474 N N . TYR A 1 195 ? -7.503 1.982 -5.383 1.00 91.44 195 TYR A N 1
ATOM 1475 C CA . TYR A 1 195 ? -8.208 3.144 -5.930 1.00 91.44 195 TYR A CA 1
ATOM 1476 C C . TYR A 1 195 ? -8.800 2.779 -7.296 1.00 91.44 195 TYR A C 1
ATOM 1478 O O . TYR A 1 195 ? -8.086 2.405 -8.224 1.00 91.44 195 TYR A O 1
ATOM 1486 N N . ARG A 1 196 ? -10.127 2.840 -7.422 1.00 90.75 196 ARG A N 1
ATOM 1487 C CA . ARG A 1 196 ? -10.888 2.335 -8.581 1.00 90.75 196 ARG A CA 1
ATOM 1488 C C . ARG A 1 196 ? -11.594 3.417 -9.387 1.00 90.75 196 ARG A C 1
ATOM 1490 O O . ARG A 1 196 ? -12.050 3.137 -10.496 1.00 90.75 196 ARG A O 1
ATOM 1497 N N . ALA A 1 197 ? -11.781 4.601 -8.821 1.00 93.25 197 ALA A N 1
ATOM 1498 C CA . ALA A 1 197 ? -12.293 5.771 -9.522 1.00 93.25 197 ALA A CA 1
ATOM 1499 C C . ALA A 1 197 ? -11.874 7.042 -8.791 1.00 93.25 197 ALA A C 1
ATOM 1501 O O . ALA A 1 197 ? -11.737 7.037 -7.568 1.00 93.25 197 ALA A O 1
ATOM 1502 N N . GLU A 1 198 ? -11.731 8.121 -9.552 1.00 94.00 198 GLU A N 1
ATOM 1503 C CA . GLU A 1 198 ? -11.577 9.461 -9.000 1.00 94.00 198 GLU A CA 1
ATOM 1504 C C . GLU A 1 198 ? -12.825 9.829 -8.192 1.00 94.00 198 GLU A C 1
ATOM 1506 O O . GLU A 1 198 ? -13.957 9.540 -8.595 1.00 94.00 198 GLU A O 1
ATOM 1511 N N . ILE A 1 199 ? -12.612 10.453 -7.036 1.00 95.25 199 ILE A N 1
ATOM 1512 C CA . ILE A 1 199 ? -13.685 10.956 -6.183 1.00 95.25 199 ILE A CA 1
ATOM 1513 C C . ILE A 1 199 ? -13.818 12.456 -6.476 1.00 95.25 199 ILE A C 1
ATOM 1515 O O . ILE A 1 199 ? -12.927 13.224 -6.101 1.00 95.25 199 ILE A O 1
ATOM 1519 N N . PRO A 1 200 ? -14.887 12.892 -7.165 1.00 93.00 200 PRO A N 1
ATOM 1520 C CA . PRO A 1 200 ? -15.124 14.305 -7.421 1.00 93.00 200 PRO A CA 1
ATOM 1521 C C . PRO A 1 200 ? -15.709 14.993 -6.182 1.00 93.00 200 PRO A C 1
ATOM 1523 O O . PRO A 1 200 ? -16.058 14.360 -5.185 1.00 93.00 200 PRO A O 1
ATOM 1526 N N . ARG A 1 201 ? -15.896 16.312 -6.276 1.00 91.31 201 ARG A N 1
ATOM 1527 C CA . ARG A 1 201 ? -16.737 17.058 -5.329 1.00 91.31 201 ARG A CA 1
ATOM 1528 C C . ARG A 1 201 ? -18.115 16.410 -5.191 1.00 91.31 201 ARG A C 1
ATOM 1530 O O . ARG A 1 201 ? -18.723 16.019 -6.184 1.00 91.31 201 ARG A O 1
ATOM 1537 N N . GLY A 1 202 ? -18.632 16.384 -3.968 1.00 92.69 202 GLY A N 1
ATOM 1538 C CA . GLY A 1 202 ? -19.943 15.822 -3.667 1.00 92.69 202 GLY A CA 1
ATOM 1539 C C . GLY A 1 202 ? -19.944 15.140 -2.310 1.00 92.69 202 GLY A C 1
ATOM 1540 O O . GLY A 1 202 ? -19.382 15.661 -1.348 1.00 92.69 202 GLY A O 1
ATOM 1541 N N . THR A 1 203 ? -20.575 13.975 -2.243 1.00 94.44 203 THR A N 1
ATOM 1542 C CA . THR A 1 203 ? -20.601 13.120 -1.057 1.00 94.44 203 THR A CA 1
ATOM 1543 C C . THR A 1 203 ? -20.037 11.746 -1.382 1.00 94.44 203 THR A C 1
ATOM 1545 O O . THR A 1 203 ? -20.138 11.264 -2.512 1.00 94.44 203 THR A O 1
ATOM 1548 N N . VAL A 1 204 ? -19.463 11.112 -0.368 1.00 96.50 204 VAL A N 1
ATOM 1549 C CA . VAL A 1 204 ? -19.026 9.719 -0.405 1.00 96.50 204 VAL A CA 1
ATOM 1550 C C . VAL A 1 204 ? -19.734 8.933 0.688 1.00 96.50 204 VAL A C 1
ATOM 1552 O O . VAL A 1 204 ? -20.054 9.484 1.740 1.00 96.50 204 VAL A O 1
ATOM 1555 N N . GLU A 1 205 ? -19.954 7.645 0.458 1.00 97.62 205 GLU A N 1
ATOM 1556 C CA . GLU A 1 205 ? -20.423 6.719 1.491 1.00 97.62 205 GLU A CA 1
ATOM 1557 C C . GLU A 1 205 ? -19.309 5.724 1.821 1.00 97.62 205 GLU A C 1
ATOM 1559 O O . GLU A 1 205 ? -18.832 5.005 0.944 1.00 97.62 205 GLU A O 1
ATOM 1564 N N . VAL A 1 206 ? -18.880 5.684 3.079 1.00 97.62 206 VAL A N 1
ATOM 1565 C CA . VAL A 1 206 ? -17.849 4.773 3.577 1.00 97.62 206 VAL A CA 1
ATOM 1566 C C . VAL A 1 206 ? -18.524 3.605 4.283 1.00 97.62 206 VAL A C 1
ATOM 1568 O O . VAL A 1 206 ? -19.098 3.780 5.353 1.00 97.62 206 VAL A O 1
ATOM 1571 N N . ALA A 1 207 ? -18.442 2.414 3.698 1.00 96.88 207 ALA A N 1
ATOM 1572 C CA . ALA A 1 207 ? -18.865 1.169 4.325 1.00 96.88 207 ALA A CA 1
ATOM 1573 C C . ALA A 1 207 ? -17.685 0.516 5.057 1.00 96.88 207 ALA A C 1
ATOM 1575 O O . ALA A 1 207 ? -16.615 0.355 4.463 1.00 96.88 207 ALA A O 1
ATOM 1576 N N . THR A 1 208 ? -17.885 0.102 6.308 1.00 96.06 208 THR A N 1
ATOM 1577 C CA . THR A 1 208 ? -16.862 -0.529 7.157 1.00 96.06 208 THR A CA 1
ATOM 1578 C C . THR A 1 208 ? -17.402 -1.820 7.754 1.00 96.06 208 THR A C 1
ATOM 1580 O O . THR A 1 208 ? -18.417 -1.800 8.440 1.00 96.06 208 THR A O 1
ATOM 1583 N N . ALA A 1 209 ? -16.705 -2.933 7.530 1.00 92.25 209 ALA A N 1
ATOM 1584 C CA . ALA A 1 209 ? -17.060 -4.238 8.079 1.00 92.25 209 ALA A CA 1
ATOM 1585 C C . ALA A 1 209 ? -15.837 -4.912 8.705 1.00 92.25 209 ALA A C 1
ATOM 1587 O O . ALA A 1 209 ? -14.781 -4.989 8.069 1.00 92.25 209 ALA A O 1
ATOM 1588 N N . LEU A 1 210 ? -15.979 -5.433 9.923 1.00 88.69 210 LEU A N 1
ATOM 1589 C CA . LEU A 1 210 ? -15.007 -6.350 10.512 1.00 88.69 210 LEU A CA 1
ATOM 1590 C C . LEU A 1 210 ? -15.106 -7.697 9.776 1.00 88.69 210 LEU A C 1
ATOM 1592 O O . LEU A 1 210 ? -16.193 -8.238 9.615 1.00 88.69 210 LEU A O 1
ATOM 1596 N N . VAL A 1 211 ? -13.985 -8.209 9.267 1.00 85.88 211 VAL A N 1
ATOM 1597 C CA . VAL A 1 211 ? -13.924 -9.463 8.489 1.00 85.88 211 VAL A CA 1
ATOM 1598 C C . VAL A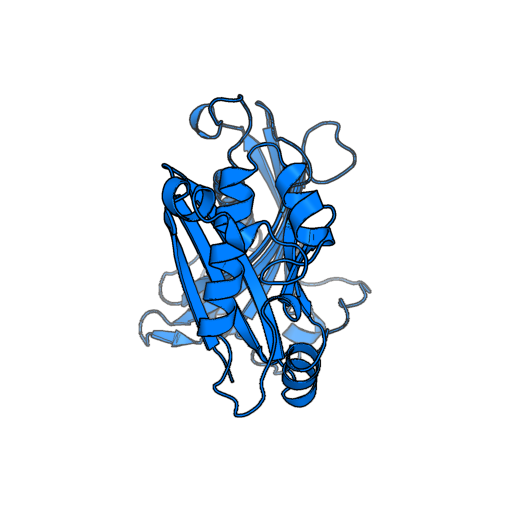 1 211 ? -13.010 -10.521 9.103 1.00 85.88 211 VAL A C 1
ATOM 1600 O O . VAL A 1 211 ? -12.941 -11.630 8.586 1.00 85.88 211 VAL A O 1
ATOM 1603 N N . SER A 1 212 ? -12.249 -10.170 10.140 1.00 80.38 212 SER A N 1
ATOM 1604 C CA . SER A 1 212 ? -11.530 -11.126 10.986 1.00 80.38 212 SER A CA 1
ATOM 1605 C C . SER A 1 212 ? -11.203 -10.463 12.335 1.00 80.38 212 SER A C 1
ATOM 1607 O O . SER A 1 212 ? -10.833 -9.281 12.327 1.00 80.38 212 SER A O 1
ATOM 1609 N N . PRO A 1 213 ? -11.292 -11.181 13.464 1.00 71.19 213 PRO A N 1
ATOM 1610 C CA . PRO A 1 213 ? -11.838 -12.536 13.566 1.00 71.19 213 PRO A CA 1
ATOM 1611 C C . PRO A 1 213 ? -13.304 -12.600 13.113 1.00 71.19 213 PRO A C 1
ATOM 1613 O O . PRO A 1 213 ? -14.031 -11.613 13.242 1.00 71.19 213 PRO A O 1
ATOM 1616 N N . ASP A 1 214 ? -13.688 -13.700 12.464 1.00 68.31 214 ASP A N 1
ATOM 1617 C CA . ASP A 1 214 ? -15.104 -14.004 12.236 1.00 68.31 214 ASP A CA 1
ATOM 1618 C C . ASP A 1 214 ? -15.751 -14.532 13.531 1.00 68.31 214 ASP A C 1
ATOM 1620 O O . ASP A 1 214 ? -15.091 -14.617 14.567 1.00 68.31 214 ASP A O 1
ATOM 1624 N N . ALA A 1 215 ? -17.059 -14.805 13.510 1.00 62.03 215 ALA A N 1
ATOM 1625 C CA . ALA A 1 215 ? -17.796 -15.196 14.715 1.00 62.03 215 ALA A CA 1
ATOM 1626 C C . ALA A 1 215 ? -17.237 -16.480 15.354 1.00 62.03 215 ALA A C 1
ATOM 1628 O O . ALA A 1 215 ? -17.109 -16.550 16.573 1.00 62.03 215 ALA A O 1
ATOM 1629 N N . GLU A 1 216 ? -16.830 -17.452 14.535 1.00 58.78 216 GLU A N 1
ATOM 1630 C CA . GLU A 1 216 ? -16.231 -18.705 15.005 1.00 58.78 216 GLU A CA 1
ATOM 1631 C C . GLU A 1 216 ? -14.837 -18.449 15.605 1.00 58.78 216 GLU A C 1
ATOM 1633 O O . GLU A 1 216 ? -14.538 -18.917 16.702 1.00 58.78 216 GLU A O 1
ATOM 1638 N N . GLU A 1 217 ? -14.014 -17.617 14.951 1.00 61.69 217 GLU A N 1
ATOM 1639 C CA . GLU A 1 217 ? -12.697 -17.199 15.461 1.00 61.69 217 GLU A CA 1
ATOM 1640 C C . GLU A 1 217 ? -12.780 -16.349 16.742 1.00 61.69 217 GLU A C 1
ATOM 1642 O O . GLU A 1 217 ? -11.780 -16.206 17.452 1.00 61.69 217 GLU A O 1
ATOM 1647 N N . PHE A 1 218 ? -13.931 -15.731 17.017 1.00 62.31 218 PHE A N 1
ATOM 1648 C CA . PHE A 1 218 ? -14.155 -14.928 18.218 1.00 62.31 218 PHE A CA 1
ATOM 1649 C C . PHE A 1 218 ? -14.601 -15.775 19.419 1.00 62.31 218 PHE A C 1
ATOM 1651 O O . PHE A 1 218 ? -14.265 -15.417 20.549 1.00 62.31 218 PHE A O 1
ATOM 1658 N N . GLU A 1 219 ? -15.350 -16.858 19.178 1.00 54.69 219 GLU A N 1
ATOM 1659 C CA . GLU A 1 219 ? -15.894 -17.761 20.206 1.00 54.69 219 GLU A CA 1
ATOM 1660 C C . GLU A 1 219 ? -14.942 -18.895 20.610 1.00 54.69 219 GLU A C 1
ATOM 1662 O O . GLU A 1 219 ? -15.018 -19.372 21.745 1.00 54.69 219 GLU A O 1
ATOM 1667 N N . GLU A 1 220 ? -14.032 -19.329 19.731 1.00 53.31 220 GLU A N 1
ATOM 1668 C CA . GLU A 1 220 ? -12.914 -20.171 20.162 1.00 53.31 220 GLU A CA 1
ATOM 1669 C C . GLU A 1 220 ? -12.066 -19.399 21.193 1.00 53.31 220 GLU A C 1
ATOM 1671 O O . GLU A 1 220 ? -11.883 -18.190 21.059 1.00 53.31 220 GLU A O 1
ATOM 1676 N N . ASP A 1 221 ? -11.466 -20.083 22.181 1.00 51.44 221 ASP A N 1
ATOM 1677 C CA . ASP A 1 221 ? -10.486 -19.539 23.157 1.00 51.44 221 ASP A CA 1
ATOM 1678 C C . ASP A 1 221 ? -9.200 -18.951 22.490 1.00 51.44 221 ASP A C 1
ATOM 1680 O O . ASP A 1 221 ? -8.125 -18.840 23.090 1.00 51.44 221 ASP A O 1
ATOM 1684 N N . GLY A 1 222 ? -9.279 -18.608 21.204 1.00 53.16 222 GLY A N 1
ATOM 1685 C CA . GLY A 1 222 ? -8.284 -17.973 20.373 1.00 53.16 222 GLY A CA 1
ATOM 1686 C C . GLY A 1 222 ? -7.980 -16.547 20.819 1.00 53.16 222 GLY A C 1
ATOM 1687 O O . GLY A 1 222 ? -8.816 -15.640 20.861 1.00 53.16 222 GLY A O 1
ATOM 1688 N N . VAL A 1 223 ? -6.702 -16.329 21.100 1.00 58.12 223 VAL A N 1
ATOM 1689 C CA . VAL A 1 223 ? -6.175 -15.024 21.473 1.00 58.12 223 VAL A CA 1
ATOM 1690 C C . VAL A 1 223 ? -5.999 -14.165 20.214 1.00 58.12 223 VAL A C 1
ATOM 1692 O O . VAL A 1 223 ? -5.007 -14.286 19.488 1.00 58.12 223 VAL A O 1
ATOM 1695 N N . ASN A 1 224 ? -6.965 -13.285 19.938 1.00 65.00 224 ASN A N 1
ATOM 1696 C CA . ASN A 1 224 ? -6.972 -12.450 18.738 1.00 65.00 224 ASN A CA 1
ATOM 1697 C C . ASN A 1 224 ? -6.249 -11.123 18.978 1.00 65.00 224 ASN A C 1
ATOM 1699 O O . ASN A 1 224 ? -6.835 -10.131 19.392 1.00 65.00 224 ASN A O 1
ATOM 1703 N N . TYR A 1 225 ? -4.958 -11.065 18.660 1.00 71.12 225 TYR A N 1
ATOM 1704 C CA . TYR A 1 225 ? -4.170 -9.826 18.775 1.00 71.12 225 TYR A CA 1
ATOM 1705 C C . TYR A 1 225 ? -4.400 -8.827 17.629 1.00 71.12 225 TYR A C 1
ATOM 1707 O O . TYR A 1 225 ? -3.787 -7.755 17.602 1.00 71.12 225 TYR A O 1
ATOM 1715 N N . ARG A 1 226 ? -5.193 -9.203 16.618 1.00 78.50 226 ARG A N 1
ATOM 1716 C CA . ARG A 1 226 ? -5.391 -8.422 15.393 1.00 78.50 226 ARG A CA 1
ATOM 1717 C C . ARG A 1 226 ? -6.835 -8.492 14.923 1.00 78.50 226 ARG A C 1
ATOM 1719 O O . ARG A 1 226 ? -7.454 -9.542 15.007 1.00 78.50 226 ARG A O 1
ATOM 1726 N N . ALA A 1 227 ? -7.302 -7.392 14.351 1.00 84.94 227 ALA A N 1
ATOM 1727 C CA . ALA A 1 227 ? -8.570 -7.286 13.646 1.00 84.94 227 ALA A CA 1
ATOM 1728 C C . ALA A 1 227 ? -8.323 -6.889 12.187 1.00 84.94 227 ALA A C 1
ATOM 1730 O O . ALA A 1 227 ? -7.348 -6.200 11.875 1.00 84.94 227 ALA A O 1
ATOM 1731 N N . ARG A 1 228 ? -9.197 -7.308 11.274 1.00 88.06 228 ARG A N 1
ATOM 1732 C CA . ARG A 1 228 ? -9.177 -6.891 9.870 1.00 88.06 228 ARG A CA 1
ATOM 1733 C C . ARG A 1 228 ? -10.510 -6.287 9.490 1.00 88.06 228 ARG A C 1
ATOM 1735 O O . ARG A 1 228 ? -11.541 -6.921 9.664 1.00 88.06 228 ARG A O 1
ATOM 1742 N N . PHE A 1 229 ? -10.467 -5.106 8.892 1.00 92.50 229 PHE A N 1
ATOM 1743 C CA . PHE A 1 229 ? -11.636 -4.404 8.388 1.00 92.50 229 PHE A CA 1
ATOM 1744 C C . PHE A 1 229 ? -11.608 -4.365 6.867 1.00 92.50 229 PHE A C 1
ATOM 1746 O O . PHE A 1 229 ? -10.633 -3.892 6.283 1.00 92.50 229 PHE A O 1
ATOM 1753 N N . ARG A 1 230 ? -12.681 -4.820 6.221 1.00 95.00 230 ARG A N 1
ATOM 1754 C CA . ARG A 1 230 ? -12.950 -4.490 4.821 1.00 95.00 230 ARG A CA 1
ATOM 1755 C C . ARG A 1 230 ? -13.666 -3.149 4.793 1.00 95.00 230 ARG A C 1
ATOM 1757 O O . ARG A 1 230 ? -14.717 -2.996 5.411 1.00 95.00 230 ARG A O 1
ATOM 1764 N N . GLN A 1 231 ? -13.114 -2.196 4.058 1.00 97.69 231 GLN A N 1
ATOM 1765 C CA . GLN A 1 231 ? -13.686 -0.865 3.933 1.00 97.69 231 GLN A CA 1
ATOM 1766 C C . GLN A 1 231 ? -13.822 -0.453 2.477 1.00 97.69 231 GLN A C 1
ATOM 1768 O O . GLN A 1 231 ? -12.976 -0.776 1.645 1.00 97.69 231 GLN A O 1
ATOM 1773 N N . ARG A 1 232 ? -14.916 0.230 2.151 1.00 98.06 232 ARG A N 1
ATOM 1774 C CA . ARG A 1 232 ? -15.269 0.591 0.778 1.00 98.06 232 ARG A CA 1
ATOM 1775 C C . ARG A 1 232 ? -15.831 2.000 0.739 1.00 98.06 232 ARG A C 1
ATOM 1777 O O . ARG A 1 232 ? -16.705 2.319 1.530 1.00 98.06 232 ARG A O 1
ATOM 1784 N N . VAL A 1 233 ? -15.363 2.816 -0.198 1.00 97.75 233 VAL A N 1
ATOM 1785 C CA . VAL A 1 233 ? -15.893 4.162 -0.445 1.00 97.75 233 VAL A CA 1
ATOM 1786 C C . VAL A 1 233 ? -16.722 4.130 -1.720 1.00 97.75 233 VAL A C 1
ATOM 1788 O O . VAL A 1 233 ? -16.208 3.773 -2.780 1.00 97.75 233 VAL A O 1
ATOM 1791 N N . PHE A 1 234 ? -17.994 4.495 -1.636 1.00 97.62 234 PHE A N 1
ATOM 1792 C CA . PHE A 1 234 ? -18.942 4.534 -2.744 1.00 97.62 234 PHE A CA 1
ATOM 1793 C C . PHE A 1 234 ? -19.244 5.970 -3.170 1.00 97.62 234 PHE A C 1
ATOM 1795 O O . PHE A 1 234 ? -19.225 6.898 -2.361 1.00 97.62 234 PHE A O 1
ATOM 1802 N N . LEU A 1 235 ? -19.541 6.124 -4.462 1.00 96.00 235 LEU A N 1
ATOM 1803 C CA . LEU A 1 235 ? -19.978 7.379 -5.069 1.00 96.00 235 LEU A CA 1
ATOM 1804 C C . LEU A 1 235 ? -21.442 7.261 -5.500 1.00 96.00 235 LEU A C 1
ATOM 1806 O O . LEU A 1 235 ? -21.828 6.201 -6.010 1.00 96.00 235 LEU A O 1
ATOM 1810 N N . PRO A 1 236 ? -22.238 8.337 -5.386 1.00 91.44 236 PRO A N 1
ATOM 1811 C CA . PRO A 1 236 ? -23.590 8.367 -5.926 1.00 91.44 236 PRO A CA 1
ATOM 1812 C C . PRO A 1 236 ? -23.624 7.960 -7.408 1.00 91.44 236 PRO A C 1
ATOM 1814 O O . PRO A 1 236 ? -22.873 8.485 -8.228 1.00 91.44 236 PRO A O 1
ATOM 1817 N N . GLY A 1 237 ? -24.494 7.007 -7.755 1.00 87.75 237 GLY A N 1
ATOM 1818 C CA . GLY A 1 237 ? -24.706 6.564 -9.139 1.00 87.75 237 GLY A CA 1
ATOM 1819 C C . GLY A 1 237 ? -23.643 5.620 -9.720 1.00 87.75 237 GLY A C 1
ATOM 1820 O O . GLY A 1 237 ? -23.776 5.213 -10.874 1.00 87.75 237 GLY A O 1
ATOM 1821 N N . ARG A 1 238 ? -22.613 5.222 -8.958 1.00 89.94 238 ARG A N 1
ATOM 1822 C CA . ARG A 1 238 ? -21.595 4.256 -9.410 1.00 89.94 238 ARG A CA 1
ATOM 1823 C C . ARG A 1 238 ? -21.929 2.837 -8.945 1.00 89.94 238 ARG A C 1
ATOM 1825 O O . ARG A 1 238 ? -22.186 2.608 -7.771 1.00 89.94 238 ARG A O 1
ATOM 1832 N N . ALA A 1 239 ? -21.826 1.859 -9.847 1.00 85.62 239 ALA A N 1
ATOM 1833 C CA . ALA A 1 239 ? -22.155 0.453 -9.571 1.00 85.62 239 ALA A CA 1
ATOM 1834 C C . ALA A 1 239 ? -21.173 -0.286 -8.628 1.00 85.62 239 ALA A C 1
ATOM 1836 O O . ALA A 1 239 ? -21.412 -1.434 -8.268 1.00 85.62 239 ALA A O 1
ATOM 1837 N N . GLY A 1 240 ? -20.062 0.338 -8.225 1.00 90.06 240 GLY A N 1
ATOM 1838 C CA . GLY A 1 240 ? -19.064 -0.268 -7.340 1.00 90.06 240 GLY A CA 1
ATOM 1839 C C . GLY A 1 240 ? -18.297 0.768 -6.515 1.00 90.06 240 GLY A C 1
ATOM 1840 O O . GLY A 1 240 ? -18.503 1.973 -6.702 1.00 90.06 240 GLY A O 1
ATOM 1841 N N . PRO A 1 241 ? -17.360 0.333 -5.652 1.00 96.25 241 PRO A N 1
ATOM 1842 C CA . PRO A 1 241 ? -16.621 1.232 -4.771 1.00 96.25 241 PRO A CA 1
ATOM 1843 C C . PRO A 1 241 ? -15.506 1.971 -5.519 1.00 96.25 241 PRO A C 1
ATOM 1845 O O . PRO A 1 241 ? -14.780 1.361 -6.312 1.00 96.25 241 PRO A O 1
ATOM 1848 N N . ALA A 1 242 ? -15.402 3.282 -5.319 1.00 94.56 242 ALA A N 1
ATOM 1849 C CA . ALA A 1 242 ? -14.302 4.111 -5.807 1.00 94.56 242 ALA A CA 1
ATOM 1850 C C . ALA A 1 242 ? -12.991 3.817 -5.069 1.00 94.56 242 ALA A C 1
ATOM 1852 O O . ALA A 1 242 ? -11.929 3.939 -5.668 1.00 94.56 242 ALA A O 1
ATOM 1853 N N . VAL A 1 243 ? -13.070 3.357 -3.819 1.00 96.38 243 VAL A N 1
ATOM 1854 C CA . VAL A 1 243 ? -11.928 2.861 -3.041 1.00 96.38 243 VAL A CA 1
ATOM 1855 C C . VAL A 1 243 ? -12.335 1.575 -2.341 1.00 96.38 243 VAL A C 1
ATOM 1857 O O . VAL A 1 243 ? -13.425 1.507 -1.781 1.00 96.38 243 VAL A O 1
ATOM 1860 N N . GLU A 1 244 ? -11.480 0.562 -2.352 1.00 94.88 244 GLU A N 1
ATOM 1861 C CA . GLU A 1 244 ? -11.650 -0.649 -1.548 1.00 94.88 244 GLU A CA 1
ATOM 1862 C C . GLU A 1 244 ? -10.368 -0.912 -0.764 1.00 94.88 244 GLU A C 1
ATOM 1864 O O . GLU A 1 244 ? -9.279 -0.769 -1.304 1.00 94.88 244 GLU A O 1
ATOM 1869 N N . ALA A 1 245 ? -10.485 -1.258 0.513 1.00 91.06 245 ALA A N 1
ATOM 1870 C CA . ALA A 1 245 ? -9.339 -1.482 1.371 1.00 91.06 245 ALA A CA 1
ATOM 1871 C C . ALA A 1 245 ? -9.552 -2.636 2.351 1.00 91.06 245 ALA A C 1
ATOM 1873 O O . ALA A 1 245 ? -10.665 -2.883 2.820 1.00 91.06 245 ALA A O 1
ATOM 1874 N N . LEU A 1 246 ? -8.453 -3.302 2.700 1.00 90.44 246 LEU A N 1
ATOM 1875 C CA . LEU A 1 246 ? -8.347 -4.203 3.836 1.00 90.44 246 LEU A CA 1
ATOM 1876 C C . LEU A 1 246 ? -7.376 -3.594 4.854 1.00 90.44 246 LEU A C 1
ATOM 1878 O O . LEU A 1 246 ? -6.186 -3.428 4.583 1.00 90.44 246 LEU A O 1
ATOM 1882 N N . VAL A 1 247 ? -7.887 -3.255 6.033 1.00 87.25 247 VAL A N 1
ATOM 1883 C CA . VAL A 1 247 ? -7.128 -2.593 7.098 1.00 87.25 247 VAL A CA 1
ATOM 1884 C C . VAL A 1 247 ? -6.911 -3.576 8.236 1.00 87.25 247 VAL A C 1
ATOM 1886 O O . VAL A 1 247 ? -7.866 -4.037 8.850 1.00 87.25 247 VAL A O 1
ATOM 1889 N N . THR A 1 248 ? -5.655 -3.902 8.528 1.00 86.62 248 THR A N 1
ATOM 1890 C CA . THR A 1 248 ? -5.277 -4.702 9.696 1.00 86.62 248 THR A CA 1
ATOM 1891 C C . THR A 1 248 ? -4.957 -3.782 10.866 1.00 86.62 248 THR A C 1
ATOM 1893 O O . THR A 1 248 ? -4.089 -2.913 10.764 1.00 86.62 248 THR A O 1
ATOM 1896 N N . VAL A 1 249 ? -5.618 -4.023 11.988 1.00 87.69 249 VAL A N 1
ATOM 1897 C CA . VAL A 1 249 ? -5.463 -3.321 13.261 1.00 87.69 249 VAL A CA 1
ATOM 1898 C C . VAL A 1 249 ? -4.865 -4.287 14.281 1.00 87.69 249 VAL A C 1
ATOM 1900 O O . VAL A 1 249 ? -5.199 -5.469 14.281 1.00 87.69 249 VAL A O 1
ATOM 1903 N N . ALA A 1 250 ? -3.964 -3.799 15.125 1.00 83.38 250 ALA A N 1
ATOM 1904 C CA . ALA A 1 250 ? -3.455 -4.500 16.299 1.00 83.38 250 ALA A CA 1
ATOM 1905 C C . ALA A 1 250 ? -3.785 -3.694 17.558 1.00 83.38 250 ALA A C 1
ATOM 1907 O O . ALA A 1 250 ? -3.913 -2.471 17.488 1.00 83.38 250 ALA A O 1
ATOM 1908 N N . PHE A 1 251 ? -3.893 -4.367 18.699 1.00 84.00 251 PHE A N 1
ATOM 1909 C CA . PHE A 1 251 ? -4.278 -3.737 19.960 1.00 84.00 251 PHE A CA 1
ATOM 1910 C C . PHE A 1 251 ? -3.090 -3.675 20.918 1.00 84.00 251 PHE A C 1
ATOM 1912 O O . PHE A 1 251 ? -2.301 -4.621 21.010 1.00 84.00 251 PHE A O 1
ATOM 1919 N N . LEU A 1 252 ? -2.954 -2.557 21.631 1.00 78.94 252 LEU A N 1
ATOM 1920 C CA . LEU A 1 252 ? -1.906 -2.345 22.630 1.00 78.94 252 LEU A CA 1
ATOM 1921 C C . LEU A 1 252 ? -2.502 -1.885 23.963 1.00 78.94 252 LEU A C 1
ATOM 1923 O O . LEU A 1 252 ? -3.379 -1.027 23.976 1.00 78.94 252 LEU A O 1
ATOM 1927 N N . ASP A 1 253 ? -1.961 -2.395 25.068 1.00 83.12 253 ASP A N 1
ATOM 1928 C CA . ASP A 1 253 ? -2.118 -1.808 26.405 1.00 83.12 253 ASP A CA 1
ATOM 1929 C C . ASP A 1 253 ? -1.158 -0.610 26.505 1.00 83.12 253 ASP A C 1
ATOM 1931 O O . ASP A 1 253 ? 0.063 -0.760 26.375 1.00 83.12 253 ASP A O 1
ATOM 1935 N N . ALA A 1 254 ? -1.700 0.594 26.686 1.00 76.00 254 ALA A N 1
ATOM 1936 C CA . ALA A 1 254 ? -0.932 1.835 26.696 1.00 76.00 254 ALA A CA 1
ATOM 1937 C C . ALA A 1 254 ? -0.041 1.967 27.942 1.00 76.00 254 ALA A C 1
ATOM 1939 O O . ALA A 1 254 ? 1.067 2.505 27.851 1.00 76.00 254 ALA A O 1
ATOM 1940 N N . GLY A 1 255 ? -0.486 1.440 29.088 1.00 77.44 255 GLY A N 1
ATOM 1941 C CA . GLY A 1 255 ? 0.254 1.485 30.349 1.00 77.44 255 GLY A CA 1
ATOM 1942 C C . GLY A 1 255 ? 1.460 0.545 30.350 1.00 77.44 255 GLY A C 1
ATOM 1943 O O . GLY A 1 255 ? 2.558 0.933 30.752 1.00 77.44 255 GLY A O 1
ATOM 1944 N N . LYS A 1 256 ? 1.278 -0.682 29.849 1.00 76.69 256 LYS A N 1
ATOM 1945 C CA . LYS A 1 256 ? 2.328 -1.714 29.763 1.00 76.69 256 LYS A CA 1
ATOM 1946 C C . LYS A 1 256 ? 3.155 -1.633 28.481 1.00 76.69 256 LYS A C 1
ATOM 1948 O O . LYS A 1 256 ? 4.240 -2.211 28.422 1.00 76.69 256 LYS A O 1
ATOM 1953 N N . ARG A 1 257 ? 2.666 -0.920 27.460 1.00 72.56 257 ARG A N 1
ATOM 1954 C CA . ARG A 1 257 ? 3.257 -0.827 26.110 1.00 72.56 257 ARG A CA 1
ATOM 1955 C C . ARG A 1 257 ? 3.459 -2.205 25.466 1.00 72.56 257 ARG A C 1
ATOM 1957 O O . ARG A 1 257 ? 4.455 -2.438 24.780 1.00 72.56 257 ARG A O 1
ATOM 1964 N N . SER A 1 258 ? 2.519 -3.117 25.696 1.00 73.81 258 SER A N 1
ATOM 1965 C CA . SER A 1 258 ? 2.533 -4.497 25.197 1.00 73.81 258 SER A CA 1
ATOM 1966 C C . SER A 1 258 ? 1.314 -4.785 24.324 1.00 73.81 258 SER A C 1
ATOM 1968 O O . SER A 1 258 ? 0.316 -4.072 24.393 1.00 73.81 258 SER A O 1
ATOM 1970 N N . LEU A 1 259 ? 1.382 -5.846 23.514 1.00 76.25 259 LEU A N 1
ATOM 1971 C CA . LEU A 1 259 ? 0.211 -6.355 22.793 1.00 76.25 259 LEU A CA 1
ATOM 1972 C C . LEU A 1 259 ? -0.889 -6.762 23.782 1.00 76.25 259 LEU A C 1
ATOM 1974 O O . LEU A 1 259 ? -0.595 -7.377 24.806 1.00 76.25 259 LEU A O 1
ATOM 1978 N N . THR A 1 260 ? -2.128 -6.428 23.437 1.00 78.81 260 THR A N 1
ATOM 1979 C CA . THR A 1 260 ? -3.357 -6.858 24.120 1.00 78.81 260 THR A CA 1
ATOM 1980 C C . THR A 1 260 ? -4.285 -7.485 23.079 1.00 78.81 260 THR A C 1
ATOM 1982 O O . THR A 1 260 ? -4.017 -7.430 21.872 1.00 78.81 260 THR A O 1
ATOM 1985 N N . THR A 1 261 ? -5.332 -8.152 23.531 1.00 79.00 261 THR A N 1
ATOM 1986 C CA . THR A 1 261 ? -6.276 -8.855 22.662 1.00 79.00 261 THR A CA 1
ATOM 1987 C C . THR A 1 261 ? -7.398 -7.933 22.194 1.00 79.00 261 THR A C 1
ATOM 1989 O O . THR A 1 261 ? -7.684 -6.905 22.808 1.00 79.00 261 THR A O 1
ATOM 1992 N N . LEU A 1 262 ? -8.057 -8.305 21.096 1.00 79.25 262 LEU A N 1
ATOM 1993 C CA . LEU A 1 262 ? -9.293 -7.665 20.657 1.00 79.25 262 LEU A CA 1
ATOM 1994 C C . LEU A 1 262 ? -10.370 -7.775 21.741 1.00 79.25 262 LEU A C 1
ATOM 1996 O O . LEU A 1 262 ? -11.099 -6.814 21.956 1.00 79.25 262 LEU A O 1
ATOM 2000 N N . GLN A 1 263 ? -10.463 -8.920 22.420 1.00 79.31 263 GLN A N 1
ATOM 2001 C CA . GLN A 1 263 ? -11.433 -9.149 23.488 1.00 79.31 263 GLN A CA 1
ATOM 2002 C C . GLN A 1 263 ? -11.222 -8.167 24.649 1.00 79.31 263 GLN A C 1
ATOM 2004 O O . GLN A 1 263 ? -12.157 -7.462 25.018 1.00 79.31 263 GLN A O 1
ATOM 2009 N N . GLU A 1 264 ? -9.986 -8.029 25.138 1.00 79.12 264 GLU A N 1
ATOM 2010 C CA . GLU A 1 264 ? -9.627 -7.053 26.180 1.00 79.12 264 GLU A CA 1
ATOM 2011 C C . GLU A 1 264 ? -9.901 -5.611 25.728 1.00 79.12 264 GLU A C 1
ATOM 2013 O O . GLU A 1 264 ? -10.430 -4.815 26.499 1.00 79.12 264 GLU A O 1
ATOM 2018 N N . PHE A 1 265 ? -9.595 -5.270 24.469 1.00 83.31 265 PHE A N 1
ATOM 2019 C CA . PHE A 1 265 ? -9.929 -3.958 23.909 1.00 83.31 265 PHE A CA 1
ATOM 2020 C C . PHE A 1 265 ? -11.445 -3.705 23.898 1.00 83.31 265 PHE A C 1
ATOM 2022 O O . PHE A 1 265 ? -11.893 -2.625 24.284 1.00 83.31 265 PHE A O 1
ATOM 2029 N N . VAL A 1 266 ? -12.243 -4.687 23.468 1.00 80.50 266 VAL A N 1
ATOM 2030 C CA . VAL A 1 266 ? -13.710 -4.593 23.415 1.00 80.50 266 VAL A CA 1
ATOM 2031 C C . VAL A 1 266 ? -14.295 -4.465 24.817 1.00 80.50 266 VAL A C 1
ATOM 2033 O O . VAL A 1 266 ? -15.133 -3.595 25.035 1.00 80.50 266 VAL A O 1
ATOM 2036 N N . GLU A 1 267 ? -13.852 -5.287 25.768 1.00 79.81 267 GLU A N 1
ATOM 2037 C CA . GLU A 1 267 ? -14.286 -5.222 27.167 1.00 79.81 267 GLU A CA 1
ATOM 2038 C C . GLU A 1 267 ? -13.964 -3.867 27.795 1.00 79.81 267 GLU A C 1
ATOM 2040 O O . GLU A 1 267 ? -14.845 -3.242 28.380 1.00 79.81 267 GLU A O 1
ATOM 2045 N N . ALA A 1 268 ? -12.737 -3.378 27.607 1.00 78.62 268 ALA A N 1
ATOM 2046 C CA . ALA A 1 268 ? -12.298 -2.084 28.119 1.00 78.62 268 ALA A CA 1
ATOM 2047 C C . ALA A 1 268 ? -13.053 -0.902 27.479 1.00 78.62 268 ALA A C 1
ATOM 2049 O O . ALA A 1 268 ? -13.209 0.146 28.105 1.00 78.62 268 ALA A O 1
ATOM 2050 N N . SER A 1 269 ? -13.524 -1.069 26.240 1.00 75.31 269 SER A N 1
ATOM 2051 C CA . SER A 1 269 ? -14.235 -0.033 25.483 1.00 75.31 269 SER A CA 1
ATOM 2052 C C . SER A 1 269 ? -15.755 -0.057 25.678 1.00 75.31 269 SER A C 1
ATOM 2054 O O . SER A 1 269 ? -16.443 0.803 25.127 1.00 75.31 269 SER A O 1
ATOM 2056 N N . ARG A 1 270 ? -16.317 -1.017 26.426 1.00 74.50 270 ARG A N 1
ATOM 2057 C CA . ARG A 1 270 ? -17.752 -1.016 26.745 1.00 74.50 270 ARG A CA 1
ATOM 2058 C C . ARG A 1 270 ? -18.047 0.035 27.823 1.00 74.50 270 ARG A C 1
ATOM 2060 O O . ARG A 1 270 ? -17.317 0.103 28.811 1.00 74.50 270 ARG A O 1
ATOM 2067 N N . PRO A 1 271 ? -19.110 0.843 27.675 1.00 62.00 271 PRO A N 1
ATOM 2068 C CA . PRO A 1 271 ? -19.538 1.742 28.738 1.00 62.00 271 PRO A CA 1
ATOM 2069 C C . PRO A 1 271 ? -19.926 0.932 29.984 1.00 62.00 271 PRO A C 1
ATOM 2071 O O . PRO A 1 271 ? -20.605 -0.091 29.877 1.00 62.00 271 PRO A O 1
ATOM 2074 N N . SER A 1 272 ? -19.459 1.394 31.146 1.00 55.16 272 SER A N 1
ATOM 2075 C CA . SER A 1 272 ? -19.754 0.845 32.480 1.00 55.16 272 SER A CA 1
ATOM 2076 C C . SER A 1 272 ? -21.221 0.975 32.869 1.00 55.16 272 SER A C 1
ATOM 2078 O O . SER A 1 272 ? -21.766 2.073 32.605 1.00 55.16 272 SER A O 1
#

pLDDT: mean 82.92, std 15.12, range [26.44, 98.06]